Protein AF-A0A3P6RXJ7-F1 (afdb_monomer)

Foldseek 3Di:
DVVVVVVPDVPDDQPLQQKFKDFPNHTDQVLDDPLLSCVAGPDPPDPDTDIDIDRHHDDPPRDRADLVNSVVSLLVLLVVLLCQFAPLPPFPPDPPDGPNPSVVLCVLCVPQVSCLVRVDDPPDPPVSVVSLCVNCVVSLDADPVRHGQFQAEWEDEPPDHTFTDGHGQADPVRHGDWQLVVCCVRPVPLNVVVQWFKDASRDGDDRRHTSSCCQRPRQDSSSYRYIYTDGDPPPPD

Nearest PDB structures (foldseek):
  5npv-assembly1_A  TM=8.401E-01  e=1.234E-17  Homo sapiens
  5npw-assembly4_G  TM=8.123E-01  e=1.481E-17  Homo sapiens
  4naw-assembly2_F  TM=8.100E-01  e=1.394E-17  Homo sapiens
  3vqi-assembly2_B  TM=7.805E-01  e=1.013E-09  Kluyveromyces marxianus
  5yec-assembly1_B  TM=6.265E-01  e=4.783E-03  Saccharomyces cerevisiae S288C

Sequence (237 aa):
ILEQVKARDESLKLDADKVWLECNGTPLKIYYPIGVLFDLYKPIDSPTMTIVIKTGPRPDGVLSVSKDAMESMFMQSLKEANYLKRRRDEAINIGPMNINNCGQVLFMVSTSLFPFLFHPSPTDIEDRFDDFWSVNRRLMETSEERPFCDIPIRLYITEQPFRQILQPPFDSNGEPRTLSQALDSLSHDLVENAKYRFISHGITVPLETPLTYLGKNFAYPDNFVHICAVRSNSFST

Mean predicted aligned error: 9.7 Å

InterPro domains:
  IPR007239 Autophagy-related protein 5 [PTHR13040] (16-230)
  IPR042526 Autophagy protein Atg5, helix rich domain [G3DSA:1.10.246.190] (66-141)
  IPR042527 Autophagy protein Atg5, UblA domain superfamily [G3DSA:3.10.20.620] (16-65)
  IPR048318 Autophagy protein ATG5, UblB domain [PF04106] (151-228)
  IPR048939 Autophagy protein ATG5, UblA domain [PF20638] (10-54)
  IPR048940 Autophagy protein ATG5, alpha-helical bundle region [PF20637] (67-92)

pLDDT: mean 79.53, std 18.57, range [31.19, 98.56]

Solvent-accessible surface area (backbone atoms only — not comparable to full-atom values): 14250 Å² total; per-residue (Å²): 112,77,75,65,57,68,77,77,48,98,81,70,83,76,60,70,88,39,46,49,48,29,41,96,92,40,77,54,68,80,87,52,57,69,57,57,52,43,59,64,64,43,48,90,93,41,100,61,72,72,76,45,83,41,73,55,89,77,60,89,92,64,78,82,72,52,70,71,52,49,52,51,52,44,52,50,41,36,52,48,24,46,42,41,26,49,52,94,80,64,71,48,83,54,77,102,51,62,62,75,35,66,64,54,56,47,44,49,38,61,70,59,42,41,52,59,76,76,52,72,67,94,84,61,71,66,72,49,51,55,56,43,45,72,56,49,45,74,76,63,61,66,45,94,94,46,57,61,58,22,38,39,45,38,42,37,40,82,101,51,77,64,44,71,67,93,34,53,34,43,49,97,86,68,48,77,29,25,40,47,61,51,43,39,75,74,40,45,72,55,59,75,62,72,42,46,43,44,30,42,89,80,37,78,58,62,48,77,42,41,35,61,56,40,55,70,72,52,37,46,100,40,50,33,26,56,35,28,54,38,77,52,76,89,78,84,124

Radius of gyration: 19.89 Å; Cα contacts (8 Å, |Δi|>4): 306; chains: 1; bounding box: 52×46×50 Å

Organism: Cylicostephanus goldi (NCBI:txid71465)

Structure (mmCIF, N/CA/C/O backbone):
data_AF-A0A3P6RXJ7-F1
#
_entry.id   AF-A0A3P6RXJ7-F1
#
loop_
_atom_site.group_PDB
_atom_site.id
_atom_site.type_symbol
_atom_site.label_atom_id
_atom_site.label_alt_id
_atom_site.label_comp_id
_atom_site.label_asym_id
_atom_site.label_entity_id
_atom_site.label_seq_id
_atom_site.pdbx_PDB_ins_code
_atom_site.Cartn_x
_atom_site.Cartn_y
_atom_site.Cartn_z
_atom_site.occupancy
_atom_site.B_iso_or_equiv
_atom_site.auth_seq_id
_atom_site.auth_comp_id
_atom_site.auth_asym_id
_atom_site.auth_atom_id
_atom_site.pdbx_PDB_model_num
ATOM 1 N N . ILE A 1 1 ? -9.547 14.831 15.243 1.00 43.50 1 ILE A N 1
ATOM 2 C CA . ILE A 1 1 ? -10.693 14.063 15.806 1.00 43.50 1 ILE A CA 1
ATOM 3 C C . ILE A 1 1 ? -10.841 14.316 17.309 1.00 43.50 1 ILE A C 1
ATOM 5 O O . ILE A 1 1 ? -11.853 14.876 17.701 1.00 43.50 1 ILE A O 1
ATOM 9 N N . LEU A 1 2 ? -9.836 14.011 18.142 1.00 41.03 2 LEU A N 1
ATOM 10 C CA . LEU A 1 2 ? -9.911 14.220 19.602 1.00 41.03 2 LEU A CA 1
ATOM 11 C C . LEU A 1 2 ? -10.104 15.691 20.030 1.00 41.03 2 LEU A C 1
ATOM 13 O O . LEU A 1 2 ? -10.770 15.950 21.026 1.00 41.03 2 LEU A O 1
ATOM 17 N N . GLU A 1 3 ? -9.593 16.658 19.262 1.00 43.44 3 GLU A N 1
ATOM 18 C CA . GLU A 1 3 ? -9.811 18.088 19.547 1.00 43.44 3 GLU A CA 1
ATOM 19 C C . GLU A 1 3 ? -11.240 18.568 19.260 1.00 43.44 3 GLU A C 1
ATOM 21 O O . GLU A 1 3 ? -11.741 19.430 19.971 1.00 43.44 3 GLU A O 1
ATOM 26 N N . GLN A 1 4 ? -11.933 17.984 18.277 1.00 42.56 4 GLN A N 1
ATOM 27 C CA . GLN A 1 4 ? -13.311 18.371 17.943 1.00 42.56 4 GLN A CA 1
ATOM 28 C C . GLN A 1 4 ? -14.342 17.760 18.904 1.00 42.56 4 GLN A C 1
ATOM 30 O O . GLN A 1 4 ? -15.397 18.348 19.126 1.00 42.56 4 GLN A O 1
ATOM 35 N N . VAL A 1 5 ? -14.031 16.616 19.526 1.00 43.94 5 VAL A N 1
ATOM 36 C CA . VAL A 1 5 ? -14.891 15.992 20.551 1.00 43.94 5 VAL A CA 1
ATOM 37 C C . VAL A 1 5 ? -14.933 16.829 21.836 1.00 43.94 5 VAL A C 1
ATOM 39 O O . VAL A 1 5 ? -15.971 16.881 22.491 1.00 43.94 5 VAL A O 1
ATOM 42 N N . LYS A 1 6 ? -13.863 17.575 22.153 1.00 45.28 6 LYS A N 1
ATOM 43 C CA . LYS A 1 6 ? -13.828 18.495 23.306 1.00 45.28 6 LYS A CA 1
ATOM 44 C C . LYS A 1 6 ? -14.858 19.629 23.229 1.00 45.28 6 LYS A C 1
ATOM 46 O O . LYS A 1 6 ? -15.143 20.238 24.250 1.00 45.28 6 LYS A O 1
ATOM 51 N N . ALA A 1 7 ? -15.412 19.918 22.050 1.00 47.78 7 ALA A N 1
ATOM 52 C CA . ALA A 1 7 ? -16.303 21.057 21.847 1.00 47.78 7 ALA A CA 1
ATOM 53 C C . ALA A 1 7 ? -17.795 20.758 22.090 1.00 47.78 7 ALA A C 1
ATOM 55 O O . ALA A 1 7 ? -18.604 21.674 21.947 1.00 47.78 7 ALA A O 1
ATOM 56 N N . ARG A 1 8 ? -18.197 19.510 22.399 1.00 51.84 8 ARG A N 1
ATOM 57 C CA . ARG A 1 8 ? -19.628 19.138 22.398 1.00 51.84 8 ARG A CA 1
ATOM 58 C C . ARG A 1 8 ? -20.225 18.491 23.647 1.00 51.84 8 ARG A C 1
ATOM 60 O O . ARG A 1 8 ? -21.437 18.323 23.653 1.00 51.84 8 ARG A O 1
ATOM 67 N N . ASP A 1 9 ? -19.463 18.212 24.699 1.00 48.50 9 ASP A N 1
ATOM 68 C CA . ASP A 1 9 ? -20.033 17.834 26.002 1.00 48.50 9 ASP A CA 1
ATOM 69 C C . ASP A 1 9 ? -18.947 17.943 27.087 1.00 48.50 9 ASP A C 1
ATOM 71 O O . ASP A 1 9 ? -17.934 17.244 27.019 1.00 48.50 9 ASP A O 1
ATOM 75 N N . GLU A 1 10 ? -19.113 18.819 28.082 1.00 54.44 10 GLU A N 1
ATOM 76 C CA . GLU A 1 10 ? -18.132 19.018 29.169 1.00 54.44 10 GLU A CA 1
ATOM 77 C C . GLU A 1 10 ? -17.983 17.787 30.093 1.00 54.44 10 GLU A C 1
ATOM 79 O O . GLU A 1 10 ? -17.135 17.771 30.988 1.00 54.44 10 GLU A O 1
ATOM 84 N N . SER A 1 11 ? -18.765 16.726 29.875 1.00 55.06 11 SER A N 1
ATOM 85 C CA . SER A 1 11 ? -18.808 15.539 30.735 1.00 55.06 11 SER A CA 1
ATOM 86 C C . SER A 1 11 ? -17.944 14.352 30.270 1.00 55.06 11 SER A C 1
ATOM 88 O O . SER A 1 11 ? -17.617 13.481 31.079 1.00 55.06 11 SER A O 1
ATOM 90 N N . LEU A 1 12 ? -17.497 14.310 29.008 1.00 60.03 12 LEU A N 1
ATOM 91 C CA . LEU A 1 12 ? -16.745 13.176 28.449 1.00 60.03 12 LEU A CA 1
ATOM 92 C C . LEU A 1 12 ? -15.240 13.469 28.367 1.00 60.03 12 LEU A C 1
ATOM 94 O O . LEU A 1 12 ? -14.686 13.805 27.320 1.00 60.03 12 LEU A O 1
ATOM 98 N N . LYS A 1 13 ? -14.535 13.282 29.489 1.00 65.38 13 LYS A N 1
ATOM 99 C CA . LYS A 1 13 ? -13.067 13.187 29.479 1.00 65.38 13 LYS A CA 1
ATOM 100 C C . LYS A 1 13 ? -12.654 11.860 28.835 1.00 65.38 13 LYS A C 1
ATOM 102 O O . LYS A 1 13 ? -12.611 10.834 29.509 1.00 65.38 13 LYS A O 1
ATOM 107 N N . LEU A 1 14 ? -12.355 11.874 27.533 1.00 69.31 14 LEU A N 1
ATOM 108 C CA . LEU A 1 14 ? -11.704 10.733 26.888 1.00 69.31 14 LEU A CA 1
ATOM 109 C C . LEU A 1 14 ? -10.271 10.603 27.402 1.00 69.31 14 LEU A C 1
ATOM 111 O O . LEU A 1 14 ? -9.450 11.505 27.242 1.00 69.31 14 LEU A O 1
ATOM 115 N N . ASP A 1 15 ? -9.979 9.441 27.969 1.00 76.38 15 ASP A N 1
ATOM 116 C CA . ASP A 1 15 ? -8.620 8.994 28.226 1.00 76.38 15 ASP A CA 1
ATOM 117 C C . ASP A 1 15 ? -8.011 8.521 26.900 1.00 76.38 15 ASP A C 1
ATOM 119 O O . ASP A 1 15 ? -8.324 7.427 26.426 1.00 76.38 15 ASP A O 1
ATOM 123 N N . ALA A 1 16 ? -7.197 9.375 26.273 1.00 70.44 16 ALA A N 1
ATOM 124 C CA . ALA A 1 16 ? -6.605 9.123 24.959 1.00 70.44 16 ALA A CA 1
ATOM 125 C C . ALA A 1 16 ? -5.827 7.796 24.904 1.00 70.44 16 ALA A C 1
ATOM 127 O O . ALA A 1 16 ? -5.845 7.127 23.870 1.00 70.44 16 ALA A O 1
ATOM 128 N N . ASP A 1 17 ? -5.240 7.363 26.023 1.00 76.06 17 ASP A N 1
ATOM 129 C CA . ASP A 1 17 ? -4.460 6.126 26.104 1.00 76.06 17 ASP A CA 1
ATOM 130 C C . ASP A 1 17 ? -5.329 4.865 26.044 1.00 76.06 17 ASP A C 1
ATOM 132 O O . ASP A 1 17 ? -4.836 3.786 25.698 1.00 76.06 17 ASP A O 1
ATOM 136 N N . LYS A 1 18 ? -6.632 4.998 26.319 1.00 80.38 18 LYS A N 1
ATOM 137 C CA . LYS A 1 18 ? -7.633 3.924 26.221 1.00 80.38 18 LYS A CA 1
ATOM 138 C C . LYS A 1 18 ? -8.416 3.949 24.913 1.00 80.38 18 LYS A C 1
ATOM 140 O O . LYS A 1 18 ? -9.185 3.028 24.648 1.00 80.38 18 LYS A O 1
ATOM 145 N N . VAL A 1 19 ? -8.223 4.970 24.078 1.00 86.69 19 VAL A N 1
ATOM 146 C CA . VAL A 1 19 ? -8.933 5.069 22.803 1.00 86.69 19 VAL A CA 1
ATOM 147 C C . VAL A 1 19 ? -8.368 4.075 21.792 1.00 86.69 19 VAL A C 1
ATOM 149 O O . VAL A 1 19 ? -7.152 3.909 21.649 1.00 86.69 19 VAL A O 1
ATOM 152 N N . TRP A 1 20 ? -9.267 3.414 21.068 1.00 91.19 20 TRP A N 1
ATOM 153 C CA . TRP A 1 20 ? -8.956 2.654 19.862 1.00 91.19 20 TRP A CA 1
ATOM 154 C C . TRP A 1 20 ? -10.127 2.713 18.873 1.00 91.19 20 TRP A C 1
ATOM 156 O O . TRP A 1 20 ? -11.239 3.107 19.230 1.00 91.19 20 TRP A O 1
ATOM 166 N N . LEU A 1 21 ? -9.858 2.393 17.606 1.00 92.12 21 LEU A N 1
ATOM 167 C CA . LEU A 1 21 ? -10.833 2.505 16.519 1.00 92.12 21 LEU A CA 1
ATOM 168 C C . LEU A 1 21 ? -11.249 1.119 16.028 1.00 92.12 21 LEU A C 1
ATOM 170 O O . LEU A 1 21 ? -10.408 0.238 15.872 1.00 92.12 21 LEU A O 1
ATOM 174 N N . GLU A 1 22 ? -12.535 0.950 15.749 1.00 92.12 22 GLU A N 1
ATOM 175 C CA . GLU A 1 22 ? -13.127 -0.280 15.222 1.00 92.12 22 GLU A CA 1
ATOM 176 C C . GLU A 1 22 ? -13.906 0.023 13.938 1.00 92.12 22 GLU A C 1
ATOM 178 O O . GLU A 1 22 ? -14.546 1.071 13.825 1.00 92.12 22 GLU A O 1
ATOM 183 N N . CYS A 1 23 ? -13.901 -0.907 12.987 1.00 91.31 23 CYS A N 1
ATOM 184 C CA . CYS A 1 23 ? -14.834 -0.917 11.866 1.00 91.31 23 CYS A CA 1
ATOM 185 C C . CYS A 1 23 ? -15.397 -2.325 11.688 1.00 91.31 23 CYS A C 1
ATOM 187 O O . CYS A 1 23 ? -14.637 -3.287 11.659 1.00 91.31 23 CYS A O 1
ATOM 189 N N . ASN A 1 24 ? -16.722 -2.450 11.570 1.00 86.75 24 ASN A N 1
ATOM 190 C CA . ASN A 1 24 ? -17.412 -3.729 11.352 1.00 86.75 24 ASN A CA 1
ATOM 191 C C . ASN A 1 24 ? -17.025 -4.834 12.361 1.00 86.75 24 ASN A C 1
ATOM 193 O O . ASN A 1 24 ? -16.932 -6.002 11.999 1.00 86.75 24 ASN A O 1
ATOM 197 N N . GLY A 1 25 ? -16.782 -4.465 13.626 1.00 87.38 25 GLY A N 1
ATOM 198 C CA . GLY A 1 25 ? -16.349 -5.396 14.676 1.00 87.38 25 GLY A CA 1
ATOM 199 C C . GLY A 1 25 ? -14.851 -5.725 14.673 1.00 87.38 25 GLY A C 1
ATOM 200 O O . GLY A 1 25 ? -14.390 -6.433 15.564 1.00 87.38 25 GLY A O 1
ATOM 201 N N . THR A 1 26 ? -14.082 -5.191 13.722 1.00 89.75 26 THR A N 1
ATOM 202 C CA . THR A 1 26 ? -12.637 -5.399 13.609 1.00 89.75 26 THR A CA 1
ATOM 203 C C . THR A 1 26 ? -11.854 -4.186 14.124 1.00 89.75 26 THR A C 1
ATOM 205 O O . THR A 1 26 ? -12.084 -3.061 13.660 1.00 89.75 26 THR A O 1
ATOM 208 N N . PRO A 1 27 ? -10.898 -4.371 15.052 1.00 92.38 27 PRO A N 1
ATOM 209 C CA . PRO A 1 27 ? -10.000 -3.304 15.475 1.00 92.38 27 PRO A CA 1
ATOM 210 C C . PRO A 1 27 ? -9.079 -2.828 14.346 1.00 92.38 27 PRO A C 1
ATOM 212 O O . PRO A 1 27 ? -8.442 -3.618 13.652 1.00 92.38 27 PRO A O 1
ATOM 215 N N . LEU A 1 28 ? -8.962 -1.513 14.178 1.00 90.75 28 LEU A N 1
ATOM 216 C CA . LEU A 1 28 ? -8.190 -0.926 13.089 1.00 90.75 28 LE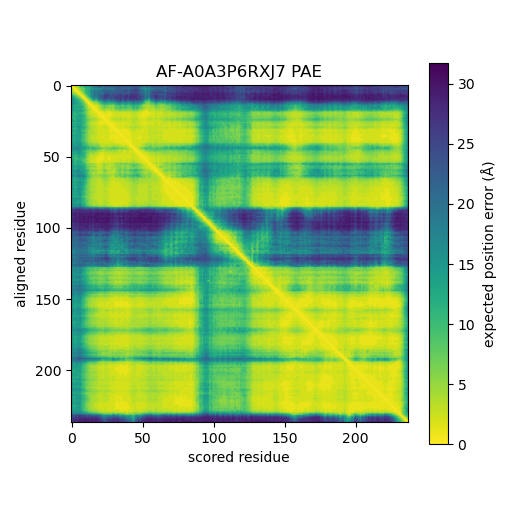U A CA 1
ATOM 217 C C . LEU A 1 28 ? -6.722 -0.721 13.462 1.00 90.75 28 LEU A C 1
ATOM 219 O O . LEU A 1 28 ? -6.381 -0.145 14.497 1.00 90.75 28 LEU A O 1
ATOM 223 N N . LYS A 1 29 ? -5.840 -1.104 12.537 1.00 91.38 29 LYS A N 1
ATOM 224 C CA . LYS A 1 29 ? -4.405 -0.804 12.579 1.00 91.38 29 LYS A CA 1
ATOM 225 C C . LYS A 1 29 ? -4.175 0.641 12.134 1.00 91.38 29 LYS A C 1
ATOM 227 O O . LYS A 1 29 ? -3.833 0.894 10.986 1.00 91.38 29 LYS A O 1
ATOM 232 N N . ILE A 1 30 ? -4.375 1.594 13.046 1.00 88.06 30 ILE A N 1
ATOM 233 C CA . ILE A 1 30 ? -4.360 3.046 12.761 1.00 88.06 30 ILE A CA 1
ATOM 234 C C . ILE A 1 30 ? -3.034 3.596 12.206 1.00 88.06 30 ILE A C 1
ATOM 236 O O . ILE A 1 30 ? -2.978 4.741 11.777 1.00 88.06 30 ILE A O 1
ATOM 240 N N . TYR A 1 31 ? -1.971 2.793 12.223 1.00 87.75 31 TYR A N 1
ATOM 241 C CA . TYR A 1 31 ? -0.685 3.107 11.603 1.00 87.75 31 TYR A CA 1
ATOM 242 C C . TYR A 1 31 ? -0.620 2.761 10.104 1.00 87.75 31 TYR A C 1
ATOM 244 O O . TYR A 1 31 ? 0.397 3.022 9.467 1.00 87.75 31 TYR A O 1
ATOM 252 N N . TYR A 1 32 ? -1.665 2.162 9.524 1.00 93.00 32 TYR A N 1
ATOM 253 C CA . TYR A 1 32 ? -1.809 2.055 8.071 1.00 93.00 32 TYR A CA 1
ATOM 254 C C . TYR A 1 32 ? -2.396 3.345 7.488 1.00 93.00 32 TYR A C 1
ATOM 256 O O . TYR A 1 32 ? -3.195 4.006 8.158 1.00 93.00 32 TYR A O 1
ATOM 264 N N . PRO A 1 33 ? -2.052 3.703 6.235 1.00 93.94 33 PRO A N 1
ATOM 265 C CA . PRO A 1 33 ? -2.661 4.849 5.573 1.00 93.94 33 PRO A CA 1
ATOM 266 C C . PRO A 1 33 ? -4.187 4.738 5.545 1.00 93.94 33 PRO A C 1
ATOM 268 O O . PRO A 1 33 ? -4.740 3.653 5.362 1.00 93.94 33 PRO A O 1
ATOM 271 N N . ILE A 1 34 ? -4.880 5.871 5.665 1.00 92.69 34 ILE A N 1
ATOM 272 C CA . ILE A 1 34 ? -6.351 5.901 5.719 1.00 92.69 34 ILE A CA 1
ATOM 273 C C . ILE A 1 34 ? -6.969 5.252 4.473 1.00 92.69 34 ILE A C 1
ATOM 275 O O . ILE A 1 34 ? -7.910 4.476 4.602 1.00 92.69 34 ILE A O 1
ATOM 279 N N . GLY A 1 35 ? -6.408 5.506 3.285 1.00 94.94 35 GLY A N 1
ATOM 280 C CA . GLY A 1 35 ? -6.857 4.869 2.043 1.00 94.94 35 GLY A CA 1
ATOM 281 C C . GLY A 1 35 ? -6.712 3.343 2.060 1.00 94.94 35 GLY A C 1
ATOM 282 O O . GLY A 1 35 ? -7.591 2.651 1.575 1.00 94.94 35 GLY A O 1
ATOM 283 N N . VAL A 1 36 ? -5.670 2.810 2.705 1.00 96.75 36 VAL A N 1
ATOM 284 C CA . VAL A 1 36 ? -5.476 1.358 2.871 1.00 96.75 36 VAL A CA 1
ATOM 285 C C . VAL A 1 36 ? -6.523 0.777 3.820 1.00 96.75 36 VAL A C 1
ATOM 287 O O . VAL A 1 36 ? -7.108 -0.264 3.538 1.00 96.75 36 VAL A O 1
ATOM 290 N N . LEU A 1 37 ? -6.805 1.457 4.937 1.00 95.06 37 LEU A N 1
ATOM 291 C CA . LEU A 1 37 ? -7.885 1.050 5.842 1.00 95.06 37 LEU A CA 1
ATOM 292 C C . LEU A 1 37 ? -9.244 1.079 5.131 1.00 95.06 37 LEU A C 1
ATOM 294 O O . LEU A 1 37 ? -10.044 0.163 5.293 1.00 95.06 37 LEU A O 1
ATOM 298 N N . PHE A 1 38 ? -9.492 2.099 4.315 1.00 95.06 38 PHE A N 1
AT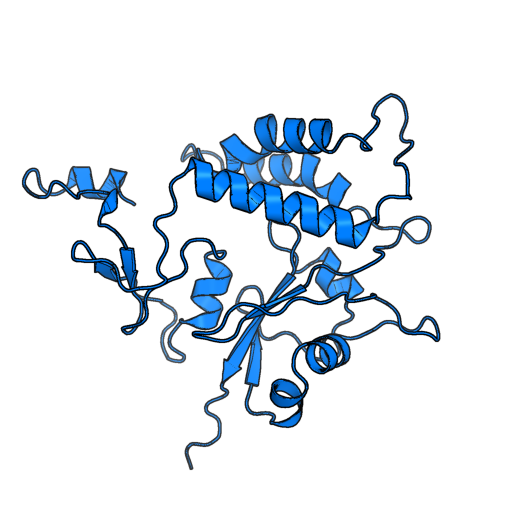OM 299 C CA . PHE A 1 38 ? -10.709 2.189 3.523 1.00 95.06 38 PHE A CA 1
ATOM 300 C C . PHE A 1 38 ? -10.805 1.040 2.512 1.00 95.06 38 PHE A C 1
ATOM 302 O O . PHE A 1 38 ? -11.790 0.309 2.525 1.00 95.06 38 PHE A O 1
ATOM 309 N N . ASP A 1 39 ? -9.762 0.804 1.718 1.00 95.19 39 ASP A N 1
ATOM 310 C CA . ASP A 1 39 ? -9.736 -0.259 0.708 1.00 95.19 39 ASP A CA 1
ATOM 311 C C . ASP A 1 39 ? -9.910 -1.661 1.321 1.00 95.19 39 ASP A C 1
ATOM 313 O O . ASP A 1 39 ? -10.536 -2.522 0.705 1.00 95.19 39 ASP A O 1
ATOM 317 N N . LEU A 1 40 ? -9.418 -1.892 2.546 1.00 93.69 40 LEU A N 1
ATOM 318 C CA . LEU A 1 40 ? -9.551 -3.173 3.255 1.00 93.69 40 LEU A CA 1
ATOM 319 C C . LEU A 1 40 ? -10.928 -3.411 3.887 1.00 93.69 40 LEU A C 1
ATOM 321 O O . LEU A 1 40 ? -11.376 -4.557 3.937 1.00 93.69 40 LEU A O 1
ATOM 325 N N . TYR A 1 41 ? -11.562 -2.371 4.435 1.00 91.88 41 TYR A N 1
ATOM 326 C CA . TYR A 1 41 ? -12.700 -2.524 5.354 1.00 91.88 41 TYR A CA 1
ATOM 327 C C . TYR A 1 41 ? -13.997 -1.862 4.878 1.00 91.88 41 TYR A C 1
ATOM 329 O O . TYR A 1 41 ? -15.050 -2.087 5.483 1.00 91.88 41 TYR A O 1
ATOM 337 N N . LYS A 1 42 ? -13.959 -1.048 3.817 1.00 89.81 42 LYS A N 1
ATOM 338 C CA . LYS A 1 42 ? -15.152 -0.410 3.251 1.00 89.81 42 LYS A CA 1
ATOM 339 C C . LYS A 1 42 ? -16.175 -1.483 2.845 1.00 89.81 42 LYS A C 1
ATOM 341 O O . LYS A 1 42 ? -15.852 -2.367 2.047 1.00 89.81 42 LYS A O 1
ATOM 346 N N . PRO A 1 43 ? -17.431 -1.386 3.317 1.00 85.56 43 PRO A N 1
ATOM 347 C CA . PRO A 1 43 ? -18.499 -2.247 2.830 1.00 85.56 43 PRO A CA 1
ATOM 348 C C . PRO A 1 43 ? -18.688 -2.096 1.314 1.00 85.56 43 PRO A C 1
ATOM 350 O O . PRO A 1 43 ? -18.633 -0.989 0.766 1.00 85.56 43 PRO A O 1
ATOM 353 N N . ILE A 1 44 ? -18.938 -3.210 0.626 1.00 80.75 44 ILE A N 1
ATOM 354 C CA . ILE A 1 44 ? -19.116 -3.225 -0.836 1.00 80.75 44 ILE A CA 1
ATOM 355 C C . ILE A 1 44 ? -20.265 -2.291 -1.239 1.00 80.75 44 ILE A C 1
ATOM 357 O O . ILE A 1 44 ? -20.087 -1.449 -2.118 1.00 80.75 44 ILE A O 1
ATOM 361 N N . ASP A 1 45 ? -21.374 -2.357 -0.503 1.00 84.19 45 ASP A N 1
ATOM 362 C CA . ASP A 1 45 ? -22.626 -1.664 -0.823 1.00 84.19 45 ASP A CA 1
ATOM 363 C C . ASP A 1 45 ? -22.727 -0.246 -0.235 1.00 84.19 45 ASP A C 1
ATOM 365 O O . ASP A 1 45 ? -23.785 0.377 -0.287 1.00 84.19 45 ASP A O 1
ATOM 369 N N . SER A 1 46 ? -21.641 0.285 0.337 1.00 86.00 46 SER A N 1
ATOM 370 C CA . SER A 1 46 ? -21.627 1.624 0.934 1.00 86.00 46 SER A CA 1
ATOM 371 C C . SER A 1 46 ? -20.484 2.470 0.385 1.00 86.00 46 SER A C 1
ATOM 373 O O . SER A 1 46 ? -19.342 2.014 0.398 1.00 86.00 46 SER A O 1
ATOM 375 N N . PRO A 1 47 ? -20.721 3.723 -0.043 1.00 87.94 47 PRO A N 1
ATOM 376 C CA . PRO A 1 47 ? -19.641 4.650 -0.375 1.00 87.94 47 PRO A CA 1
ATOM 377 C C . PRO A 1 47 ? -18.892 5.147 0.872 1.00 87.94 47 PRO A C 1
ATOM 379 O O . PRO A 1 47 ? -17.853 5.787 0.743 1.00 87.94 47 PRO A O 1
ATOM 382 N N . THR A 1 48 ? -19.399 4.866 2.076 1.00 89.38 48 THR A N 1
ATOM 383 C CA . THR A 1 48 ? -18.829 5.320 3.346 1.00 89.38 48 THR A CA 1
ATOM 384 C C . THR A 1 48 ? -18.350 4.154 4.206 1.00 89.38 48 THR A C 1
ATOM 386 O O . THR A 1 48 ? -18.890 3.046 4.165 1.00 89.38 48 THR A O 1
ATOM 389 N N . MET A 1 49 ? -17.338 4.434 5.027 1.00 90.81 49 MET A N 1
ATOM 390 C CA . MET A 1 49 ? -16.838 3.549 6.076 1.00 90.81 49 MET A CA 1
ATOM 391 C C . MET A 1 49 ? -17.176 4.169 7.433 1.00 90.81 49 MET A C 1
ATOM 393 O O . MET A 1 49 ? -16.823 5.319 7.698 1.00 90.81 49 MET A O 1
ATOM 397 N N . THR A 1 50 ? -17.860 3.421 8.298 1.00 92.19 50 THR A N 1
ATOM 398 C CA . THR A 1 50 ? -18.190 3.876 9.654 1.00 92.19 50 THR A CA 1
ATOM 399 C C . THR A 1 50 ? -17.107 3.435 10.629 1.00 92.19 50 THR A C 1
ATOM 401 O O . THR A 1 50 ? -16.822 2.245 10.753 1.00 92.19 50 THR A O 1
ATOM 404 N N . ILE A 1 51 ? -16.523 4.402 11.338 1.00 92.62 51 ILE A N 1
ATOM 405 C CA . ILE A 1 51 ? -15.516 4.169 12.374 1.00 92.62 51 ILE A CA 1
ATOM 406 C C . ILE A 1 51 ? -16.167 4.345 13.741 1.00 92.62 51 ILE A C 1
ATOM 408 O O . ILE A 1 51 ? -16.735 5.398 14.032 1.00 92.62 51 ILE A O 1
ATOM 412 N N . VAL A 1 52 ? -16.058 3.330 14.592 1.00 92.12 52 VAL A N 1
ATOM 413 C CA . VAL A 1 52 ? -16.526 3.377 15.977 1.00 92.12 52 VAL A CA 1
ATOM 414 C C . VAL A 1 52 ? -15.341 3.682 16.886 1.00 92.12 52 VAL A C 1
ATOM 416 O O . VAL A 1 52 ? -14.340 2.966 16.882 1.00 92.12 52 VAL A O 1
ATOM 419 N N . ILE A 1 53 ? -15.456 4.748 17.677 1.00 91.38 53 ILE A N 1
ATOM 420 C CA . ILE A 1 53 ? -14.463 5.110 18.694 1.00 91.38 53 ILE A CA 1
ATOM 421 C C . ILE A 1 53 ? -14.773 4.316 19.962 1.00 91.38 53 ILE A C 1
ATOM 423 O O . ILE A 1 53 ? -15.864 4.427 20.522 1.00 91.38 53 ILE A O 1
ATOM 427 N N . LYS A 1 54 ? -13.812 3.522 20.425 1.00 90.69 54 LYS A N 1
ATOM 428 C CA . LYS A 1 54 ? -13.924 2.707 21.635 1.00 90.69 54 LYS A CA 1
ATOM 429 C C . LYS A 1 54 ? -13.080 3.324 22.742 1.00 90.69 54 LYS A C 1
ATOM 431 O O . LYS A 1 54 ? -11.962 3.761 22.495 1.00 90.69 54 LYS A O 1
ATOM 436 N N . THR A 1 55 ? -13.623 3.343 23.955 1.00 88.12 55 THR A N 1
ATOM 437 C CA . THR A 1 55 ? -12.983 3.889 25.169 1.00 88.12 55 THR A CA 1
ATOM 438 C C . THR A 1 55 ? -12.742 2.825 26.249 1.00 88.12 55 THR A C 1
ATOM 440 O O . THR A 1 55 ? -12.275 3.138 27.343 1.00 88.12 55 THR A O 1
ATOM 443 N N . GLY A 1 56 ? -13.096 1.569 25.956 1.00 84.12 56 GLY A N 1
ATOM 444 C CA . GLY A 1 56 ? -12.929 0.421 26.845 1.00 84.12 56 GLY A CA 1
ATOM 445 C C . GLY A 1 56 ? -11.539 -0.225 26.753 1.00 84.12 56 GLY A C 1
ATOM 446 O O . GLY A 1 56 ? -10.640 0.336 26.125 1.00 84.12 56 GLY A O 1
ATOM 447 N N . PRO A 1 57 ? -11.347 -1.416 27.353 1.00 85.44 57 PRO A N 1
ATOM 448 C CA . PRO A 1 57 ? -10.085 -2.141 27.247 1.00 85.44 57 PRO A CA 1
ATOM 449 C C . PRO A 1 57 ? -9.730 -2.391 25.777 1.00 85.44 57 PRO A C 1
ATOM 451 O O . PRO A 1 57 ? -10.599 -2.676 24.947 1.00 85.44 57 PRO A O 1
ATOM 454 N N . ARG A 1 58 ? -8.446 -2.237 25.457 1.00 87.19 58 ARG A N 1
ATOM 455 C CA . ARG A 1 58 ? -7.934 -2.432 24.104 1.00 87.19 58 ARG A CA 1
ATOM 456 C C . ARG A 1 58 ? -7.767 -3.936 23.825 1.00 87.19 58 ARG A C 1
ATOM 458 O O . ARG A 1 58 ? -7.210 -4.617 24.682 1.00 87.19 58 ARG A O 1
ATOM 465 N N . PRO A 1 59 ? -8.211 -4.446 22.662 1.00 87.44 59 PRO A N 1
ATOM 466 C CA . PRO A 1 59 ? -7.964 -5.828 22.262 1.00 87.44 59 PRO A CA 1
ATOM 467 C C . PRO A 1 59 ? -6.469 -6.129 22.115 1.00 87.44 59 PRO A C 1
ATOM 469 O O . PRO A 1 59 ? -5.681 -5.246 21.759 1.00 87.44 59 PRO A O 1
ATOM 472 N N . ASP A 1 60 ? -6.094 -7.388 22.330 1.00 81.94 60 ASP A N 1
ATOM 473 C CA . ASP A 1 60 ? -4.717 -7.845 22.152 1.00 81.94 60 ASP A CA 1
ATOM 474 C C . ASP A 1 60 ? -4.233 -7.607 20.711 1.00 81.94 60 ASP A C 1
ATOM 476 O O . ASP A 1 60 ? -4.959 -7.817 19.740 1.00 81.94 60 ASP A O 1
ATOM 480 N N . GLY A 1 61 ? -2.993 -7.135 20.564 1.00 77.19 61 GLY A N 1
ATOM 481 C CA . GLY A 1 61 ? -2.381 -6.850 19.260 1.00 77.19 61 GLY A CA 1
ATOM 482 C C . GLY A 1 61 ? -2.746 -5.495 18.637 1.00 77.19 61 GLY A C 1
ATOM 483 O O . GLY A 1 61 ? -2.128 -5.096 17.647 1.00 77.19 61 GLY A O 1
ATOM 484 N N . VAL A 1 62 ? -3.682 -4.740 19.219 1.00 82.38 62 VAL A N 1
ATOM 485 C CA . VAL A 1 62 ? -3.947 -3.353 18.812 1.00 82.38 62 VAL A CA 1
ATOM 486 C C . VAL A 1 62 ? -2.950 -2.445 19.527 1.00 82.38 62 VAL A C 1
ATOM 488 O O . VAL A 1 62 ? -2.873 -2.424 20.754 1.00 82.38 62 VAL A O 1
ATOM 491 N N . LEU A 1 63 ? -2.166 -1.682 18.768 1.00 80.56 63 LEU A N 1
ATOM 492 C CA . LEU A 1 63 ? -1.182 -0.759 19.332 1.00 80.56 63 LEU A CA 1
ATOM 493 C C . LEU A 1 63 ? -1.819 0.609 19.584 1.00 80.56 63 LEU A C 1
ATOM 495 O O . LEU A 1 63 ? -2.508 1.145 18.714 1.00 80.56 63 LEU A O 1
ATOM 499 N N . SER A 1 64 ? -1.547 1.197 20.754 1.00 79.69 64 SER A N 1
ATOM 500 C CA . SER A 1 64 ? -1.657 2.652 20.890 1.00 79.69 64 SER A CA 1
ATOM 501 C C . SER A 1 64 ? -0.535 3.271 20.078 1.00 79.69 64 SER A C 1
ATOM 503 O O . SER A 1 64 ? 0.620 2.870 20.229 1.00 79.69 64 SER A O 1
ATOM 505 N N . VAL A 1 65 ? -0.856 4.240 19.231 1.00 78.44 65 VAL A N 1
ATOM 506 C CA . VAL A 1 65 ? 0.150 4.949 18.446 1.00 78.44 65 VAL A CA 1
ATOM 507 C C . VAL A 1 65 ? 0.068 6.413 18.839 1.00 78.44 65 VAL A C 1
ATOM 509 O O . VAL A 1 65 ? -0.896 7.099 18.501 1.00 78.44 65 VAL A O 1
ATOM 512 N N . SER A 1 66 ? 1.061 6.876 19.600 1.00 82.88 66 SER A N 1
ATOM 513 C CA . SER A 1 66 ? 1.233 8.304 19.859 1.00 82.88 66 SER A CA 1
ATOM 514 C C . SER A 1 66 ? 1.587 9.028 18.561 1.00 82.88 66 SER A C 1
ATOM 516 O O . SER A 1 66 ? 1.998 8.406 17.577 1.00 82.88 66 SER A O 1
ATOM 518 N N . LYS A 1 67 ? 1.466 10.356 18.561 1.00 78.38 67 LYS A N 1
ATOM 519 C CA . LYS A 1 67 ? 1.902 11.171 17.427 1.00 78.38 67 LYS A CA 1
ATOM 520 C C . LYS A 1 67 ? 3.365 10.881 17.068 1.00 78.38 67 LYS A C 1
ATOM 522 O O . LYS A 1 67 ? 3.626 10.441 15.957 1.00 78.38 67 LYS A O 1
ATOM 527 N N . ASP A 1 68 ? 4.277 10.987 18.029 1.00 80.19 68 ASP A N 1
ATOM 528 C CA . ASP A 1 68 ? 5.715 10.754 17.823 1.00 80.19 68 ASP A CA 1
ATOM 529 C C . ASP A 1 68 ? 6.026 9.336 17.305 1.00 80.19 68 ASP A C 1
ATOM 531 O O . ASP A 1 68 ? 6.945 9.131 16.505 1.00 80.19 68 ASP A O 1
ATOM 535 N N . ALA A 1 69 ? 5.244 8.337 17.732 1.00 83.31 69 ALA A N 1
ATOM 536 C CA . ALA A 1 69 ? 5.365 6.976 17.222 1.00 83.31 69 ALA A CA 1
ATOM 537 C C . ALA A 1 69 ? 4.919 6.889 15.757 1.00 83.31 69 ALA A C 1
ATOM 539 O O . ALA A 1 69 ? 5.640 6.323 14.938 1.00 83.31 69 ALA A O 1
ATOM 540 N N . MET A 1 70 ? 3.775 7.484 15.405 1.00 82.25 70 MET A N 1
ATOM 541 C CA . MET A 1 70 ? 3.291 7.542 14.021 1.00 82.25 70 MET A CA 1
ATOM 542 C C . MET A 1 70 ? 4.299 8.249 13.112 1.00 82.25 70 MET A C 1
ATOM 544 O O . MET A 1 70 ? 4.582 7.782 12.009 1.00 82.25 70 MET A O 1
ATOM 548 N N . GLU A 1 71 ? 4.894 9.326 13.614 1.00 78.12 71 GLU A N 1
ATOM 549 C CA . GLU A 1 71 ? 5.943 10.066 12.932 1.00 78.12 71 GLU A CA 1
ATOM 550 C C . GLU A 1 71 ? 7.182 9.193 12.679 1.00 78.12 71 GLU A C 1
ATOM 552 O O . GLU A 1 71 ? 7.664 9.064 11.549 1.00 78.12 71 GLU A O 1
ATOM 557 N N . SER A 1 72 ? 7.657 8.502 13.712 1.00 82.62 72 SER A N 1
ATOM 558 C CA . SER A 1 72 ? 8.791 7.581 13.607 1.00 82.62 72 SER A CA 1
ATOM 559 C C . SER A 1 72 ? 8.527 6.445 12.611 1.00 82.62 72 SER A C 1
ATOM 561 O O . SER A 1 72 ? 9.398 6.119 11.800 1.00 82.62 72 SER A O 1
ATOM 563 N N . MET A 1 73 ? 7.316 5.878 12.617 1.00 86.44 73 MET A N 1
ATOM 564 C CA . MET A 1 73 ? 6.894 4.818 11.692 1.00 86.44 73 MET A CA 1
ATOM 565 C C . MET A 1 73 ? 6.832 5.303 10.239 1.00 86.44 73 MET A C 1
ATOM 567 O O . MET A 1 73 ? 7.248 4.581 9.325 1.00 86.44 73 MET A O 1
ATOM 571 N N . PHE A 1 74 ? 6.358 6.532 10.020 1.00 84.31 74 PHE A N 1
ATOM 572 C CA . PHE A 1 74 ? 6.365 7.162 8.704 1.00 84.31 74 PHE A CA 1
ATOM 573 C C . PHE A 1 74 ? 7.798 7.328 8.183 1.00 84.31 74 PHE A C 1
ATOM 575 O O . PHE A 1 74 ? 8.105 6.879 7.078 1.00 84.31 74 PHE A O 1
ATOM 582 N N . MET A 1 75 ? 8.716 7.867 8.998 1.00 80.75 75 MET A N 1
ATOM 583 C CA . MET A 1 75 ? 10.123 7.988 8.589 1.00 80.75 75 MET A CA 1
ATOM 584 C C . MET A 1 75 ? 10.795 6.663 8.332 1.00 80.75 75 MET A C 1
ATOM 586 O O . MET A 1 75 ? 11.633 6.568 7.436 1.00 80.75 75 MET A O 1
ATOM 590 N N . GLN A 1 76 ? 10.488 5.659 9.142 1.00 86.94 76 GLN A N 1
ATOM 591 C CA . GLN A 1 76 ? 11.022 4.329 8.935 1.00 86.94 76 GLN A CA 1
ATOM 592 C C . GLN A 1 76 ? 10.575 3.781 7.579 1.00 86.94 76 GLN A C 1
ATOM 594 O O . GLN A 1 76 ? 11.426 3.320 6.822 1.00 86.94 76 GLN A O 1
ATOM 599 N N . SER A 1 77 ? 9.289 3.924 7.237 1.00 91.19 77 SER A N 1
ATOM 600 C CA . SER A 1 77 ? 8.768 3.523 5.925 1.00 91.19 77 SER A CA 1
ATOM 601 C C . SER A 1 77 ? 9.442 4.305 4.793 1.00 91.19 77 SER A C 1
ATOM 603 O O . SER A 1 77 ? 9.916 3.708 3.834 1.00 91.19 77 SER A O 1
ATOM 605 N N . LEU A 1 78 ? 9.620 5.619 4.934 1.00 86.62 78 LEU A N 1
ATOM 606 C CA . LEU A 1 78 ? 10.278 6.423 3.903 1.00 86.62 78 LEU A CA 1
ATOM 607 C C . LEU A 1 78 ? 11.748 6.017 3.678 1.00 86.62 78 LEU A C 1
ATOM 609 O O . LEU A 1 78 ? 12.205 5.907 2.538 1.00 86.62 78 LEU A O 1
ATOM 613 N N . LYS A 1 79 ? 12.494 5.767 4.763 1.00 84.44 79 LYS A N 1
ATOM 614 C CA . LYS A 1 79 ? 13.890 5.297 4.709 1.00 84.44 79 LYS A CA 1
ATOM 615 C C . LYS A 1 79 ? 13.989 3.924 4.059 1.00 84.44 79 LYS A C 1
ATOM 617 O O . LYS A 1 79 ? 14.885 3.697 3.250 1.00 84.44 79 LYS A O 1
ATOM 622 N N . GLU A 1 80 ? 13.077 3.030 4.412 1.00 90.44 80 GLU A N 1
ATOM 623 C CA . GLU A 1 80 ? 12.989 1.688 3.850 1.00 90.44 80 GLU A CA 1
ATOM 624 C C . GLU A 1 80 ? 12.681 1.733 2.348 1.00 90.44 80 GLU A C 1
ATOM 626 O O . GLU A 1 80 ? 13.419 1.147 1.558 1.00 90.44 80 GLU A O 1
ATOM 631 N N . ALA A 1 81 ? 11.672 2.501 1.930 1.00 91.50 81 ALA A N 1
ATOM 632 C CA . ALA A 1 81 ? 11.323 2.680 0.523 1.00 91.50 81 ALA A CA 1
ATOM 633 C C . ALA A 1 81 ? 12.495 3.244 -0.294 1.00 91.50 81 ALA A C 1
ATOM 635 O O . ALA A 1 81 ? 12.773 2.769 -1.396 1.00 91.50 81 ALA A O 1
ATOM 636 N N . ASN A 1 82 ? 13.215 4.230 0.251 1.00 87.00 82 ASN A N 1
ATOM 637 C CA . ASN A 1 82 ? 14.400 4.785 -0.398 1.00 87.00 82 ASN A CA 1
ATOM 638 C C . ASN A 1 82 ? 15.537 3.756 -0.503 1.00 87.00 82 ASN A C 1
ATOM 640 O O . ASN A 1 82 ? 16.190 3.663 -1.541 1.00 87.00 82 ASN A O 1
ATOM 644 N N . TYR A 1 83 ? 15.755 2.961 0.548 1.00 87.31 83 TYR A N 1
ATOM 645 C CA . TYR A 1 83 ? 16.754 1.894 0.534 1.00 87.31 83 TYR A CA 1
ATOM 646 C C . TYR A 1 83 ? 16.450 0.842 -0.539 1.00 87.31 83 TYR A C 1
ATOM 648 O O . TYR A 1 83 ? 17.349 0.455 -1.280 1.00 87.31 83 TYR A O 1
ATOM 656 N N . LEU A 1 84 ? 15.187 0.432 -0.678 1.00 91.50 84 LEU A N 1
ATOM 657 C CA . LEU A 1 84 ? 14.751 -0.494 -1.727 1.00 91.50 84 LEU A CA 1
ATOM 658 C C . LEU A 1 84 ? 14.954 0.094 -3.133 1.00 91.50 84 LEU A C 1
ATOM 660 O O . LEU A 1 84 ? 15.437 -0.588 -4.031 1.00 91.50 84 LEU A O 1
ATOM 664 N N . LYS A 1 85 ? 14.659 1.384 -3.322 1.00 89.81 85 LYS A N 1
ATOM 665 C CA . LYS A 1 85 ? 14.778 2.048 -4.628 1.00 89.81 85 LYS A CA 1
ATOM 666 C C . LYS A 1 85 ? 16.218 2.241 -5.106 1.00 89.81 85 LYS A C 1
ATOM 668 O O . LYS A 1 85 ? 16.413 2.277 -6.316 1.00 89.81 85 LYS A O 1
ATOM 673 N N . ARG A 1 86 ? 17.191 2.404 -4.199 1.00 82.81 86 ARG A N 1
ATOM 674 C CA . ARG A 1 86 ? 18.568 2.839 -4.532 1.00 82.81 86 ARG A CA 1
ATOM 675 C C . ARG A 1 86 ? 19.690 1.903 -4.087 1.00 82.81 86 ARG A C 1
ATOM 677 O O . ARG A 1 86 ? 20.815 2.050 -4.550 1.00 82.81 86 ARG A O 1
ATOM 684 N N . ARG A 1 87 ? 19.412 0.968 -3.170 1.00 72.25 87 ARG A N 1
ATOM 685 C CA . ARG A 1 87 ? 20.423 0.164 -2.453 1.00 72.25 87 ARG A CA 1
ATOM 686 C C . ARG A 1 87 ? 21.486 1.059 -1.777 1.00 72.25 87 ARG A C 1
ATOM 688 O O . ARG A 1 87 ? 21.385 2.282 -1.770 1.00 72.25 87 ARG A O 1
ATOM 695 N N . ARG A 1 88 ? 22.460 0.470 -1.072 1.00 55.56 88 ARG A N 1
ATOM 696 C CA . ARG A 1 88 ? 23.445 1.236 -0.272 1.00 55.56 88 ARG A CA 1
ATOM 697 C C . ARG A 1 88 ? 24.552 1.890 -1.117 1.00 55.56 88 ARG A C 1
ATOM 699 O O . ARG A 1 88 ? 25.192 2.816 -0.629 1.00 55.56 88 ARG A O 1
ATOM 706 N N . ASP A 1 89 ? 24.762 1.406 -2.343 1.00 48.25 89 ASP A N 1
ATOM 707 C CA . ASP A 1 89 ? 26.019 1.593 -3.085 1.00 48.25 89 ASP A CA 1
ATOM 708 C C . ASP A 1 89 ? 25.935 2.623 -4.229 1.00 48.25 89 ASP A C 1
ATOM 710 O O . ASP A 1 89 ? 26.962 3.031 -4.771 1.00 48.25 89 ASP A O 1
ATOM 714 N N . GLU A 1 90 ? 24.743 3.126 -4.562 1.00 50.50 90 GLU A N 1
ATOM 715 C CA . GLU A 1 90 ? 24.578 4.228 -5.515 1.00 50.50 90 GLU A CA 1
ATOM 716 C C . GLU A 1 90 ? 24.672 5.574 -4.791 1.00 50.50 90 GLU A C 1
ATOM 718 O O . GLU A 1 90 ? 23.674 6.229 -4.481 1.00 50.50 90 GLU A O 1
ATOM 723 N N . ALA A 1 91 ? 25.906 5.993 -4.506 1.00 41.62 91 ALA A N 1
ATOM 724 C CA . ALA A 1 91 ? 26.189 7.310 -3.960 1.00 41.62 91 ALA A CA 1
ATOM 725 C C . ALA A 1 91 ? 25.537 8.404 -4.828 1.00 41.62 91 ALA A C 1
ATOM 727 O O . ALA A 1 91 ? 25.838 8.582 -6.014 1.00 41.62 91 ALA A O 1
ATOM 728 N N . ILE A 1 92 ? 24.651 9.190 -4.226 1.00 43.69 92 ILE A N 1
ATOM 729 C CA . ILE A 1 92 ? 24.081 10.374 -4.857 1.00 43.69 92 ILE A CA 1
ATOM 730 C C . ILE A 1 92 ? 25.142 11.476 -4.794 1.00 43.69 92 ILE A C 1
ATOM 732 O O . ILE A 1 92 ? 25.201 12.263 -3.853 1.00 43.69 92 ILE A O 1
ATOM 736 N N . ASN A 1 93 ? 26.027 11.502 -5.792 1.00 38.34 93 ASN A N 1
ATOM 737 C CA . ASN A 1 93 ? 26.940 12.616 -6.028 1.00 38.34 93 ASN A CA 1
ATOM 738 C C . ASN A 1 93 ? 26.209 13.662 -6.888 1.00 38.34 93 ASN A C 1
ATOM 740 O O . ASN A 1 93 ? 26.285 13.634 -8.114 1.00 38.34 93 ASN A O 1
ATOM 744 N N . ILE A 1 94 ? 25.432 14.536 -6.242 1.00 39.44 94 ILE A N 1
ATOM 745 C CA . ILE A 1 94 ? 24.754 15.674 -6.881 1.00 39.44 94 ILE A CA 1
ATOM 746 C C . ILE A 1 94 ? 25.272 16.957 -6.216 1.00 39.44 94 ILE A C 1
ATOM 748 O O . ILE A 1 94 ? 24.670 17.481 -5.282 1.00 39.44 94 ILE A O 1
ATOM 752 N N . GLY A 1 95 ? 26.421 17.464 -6.677 1.00 44.38 95 GLY A N 1
ATOM 753 C CA . GLY A 1 95 ? 26.960 18.761 -6.237 1.00 44.38 95 GLY A CA 1
ATOM 754 C C . GLY A 1 95 ? 27.100 18.902 -4.706 1.00 44.38 95 GLY A C 1
ATOM 755 O O . GLY A 1 95 ? 27.308 17.902 -4.022 1.00 44.38 95 GLY A O 1
ATOM 756 N N . PRO A 1 96 ? 26.997 20.114 -4.120 1.00 38.06 96 PRO A N 1
ATOM 757 C CA . PRO A 1 96 ? 27.245 20.333 -2.688 1.00 38.06 96 PRO A CA 1
ATOM 758 C C . PRO A 1 96 ? 26.218 19.662 -1.747 1.00 38.06 96 PRO A C 1
ATOM 760 O O . PRO A 1 96 ? 26.318 19.821 -0.532 1.00 38.06 96 PRO A O 1
ATOM 763 N N . MET A 1 97 ? 25.247 18.900 -2.268 1.00 41.31 97 MET A N 1
ATOM 764 C CA . MET A 1 97 ? 24.273 18.141 -1.483 1.00 41.31 97 MET A CA 1
ATOM 765 C C . MET A 1 97 ? 24.529 16.638 -1.586 1.00 41.31 97 MET A C 1
ATOM 767 O O . MET A 1 97 ? 24.145 15.954 -2.530 1.00 41.31 97 MET A O 1
ATOM 771 N N . ASN A 1 98 ? 25.151 16.111 -0.538 1.00 40.81 98 ASN A N 1
ATOM 772 C CA . ASN A 1 98 ? 25.392 14.690 -0.363 1.00 40.81 98 ASN A CA 1
ATOM 773 C C . ASN A 1 98 ? 24.142 14.023 0.256 1.00 40.81 98 ASN A C 1
ATOM 775 O O . ASN A 1 98 ? 23.989 13.987 1.480 1.00 40.81 98 ASN A O 1
ATOM 779 N N . ILE A 1 99 ? 23.231 13.508 -0.582 1.00 44.34 99 ILE A N 1
ATOM 780 C CA . ILE A 1 99 ? 22.015 12.779 -0.147 1.00 44.34 99 ILE A CA 1
ATOM 781 C C . ILE A 1 99 ? 22.367 11.428 0.522 1.00 44.34 99 ILE A C 1
ATOM 783 O O . ILE A 1 99 ? 21.514 10.796 1.142 1.00 44.34 99 ILE A O 1
ATOM 787 N N . ASN A 1 100 ? 23.648 11.028 0.537 1.00 42.53 100 ASN A N 1
ATOM 788 C CA . ASN A 1 100 ? 24.112 9.821 1.238 1.00 42.53 100 ASN A CA 1
ATOM 789 C C . ASN A 1 100 ? 23.928 9.888 2.760 1.00 42.53 100 ASN A C 1
ATOM 791 O O . ASN A 1 100 ? 24.011 8.868 3.442 1.00 42.53 100 ASN A O 1
ATOM 795 N N . ASN A 1 101 ? 23.620 11.062 3.311 1.00 43.19 101 ASN A N 1
ATOM 796 C CA . ASN A 1 101 ? 23.128 11.142 4.670 1.00 43.19 101 ASN A CA 1
ATOM 797 C C . ASN A 1 101 ? 21.608 10.993 4.657 1.00 43.19 101 ASN A C 1
ATOM 799 O O . ASN A 1 101 ? 20.876 11.952 4.418 1.00 43.19 101 ASN A O 1
ATOM 803 N N . CYS A 1 102 ? 21.138 9.813 5.071 1.00 47.25 102 CYS A N 1
ATOM 804 C CA . CYS A 1 102 ? 19.807 9.614 5.650 1.00 47.25 102 CYS A CA 1
ATOM 805 C C . CYS A 1 102 ? 19.419 10.789 6.572 1.00 47.25 102 CYS A C 1
ATOM 807 O O . CYS A 1 102 ? 18.260 11.170 6.598 1.00 47.25 102 CYS A O 1
ATOM 809 N N . GLY A 1 103 ? 20.394 11.433 7.231 1.00 45.69 103 GLY A N 1
ATOM 810 C CA . GLY A 1 103 ? 20.242 12.674 7.993 1.00 45.69 103 GLY A CA 1
ATOM 811 C C . GLY A 1 103 ? 19.761 13.915 7.223 1.00 45.69 103 GLY A C 1
ATOM 812 O O . GLY A 1 103 ? 19.002 14.669 7.806 1.00 45.69 103 GLY A O 1
ATOM 813 N N . GLN A 1 104 ? 20.121 14.147 5.953 1.00 48.84 104 GLN A N 1
ATOM 814 C CA . GLN A 1 104 ? 19.626 15.307 5.184 1.00 48.84 104 GLN A CA 1
ATOM 815 C C . GLN A 1 104 ? 18.233 15.069 4.594 1.00 48.84 104 GLN A C 1
ATOM 817 O O . GLN A 1 104 ? 17.404 15.970 4.632 1.00 48.84 104 GLN A O 1
ATOM 822 N N . VAL A 1 105 ? 17.936 13.849 4.130 1.00 50.59 105 VAL A N 1
ATOM 823 C CA . VAL A 1 105 ? 16.560 13.455 3.777 1.00 50.59 105 VAL A CA 1
ATOM 824 C C . VAL A 1 105 ? 15.679 13.495 5.023 1.00 50.59 105 VAL A C 1
ATOM 826 O O . VAL A 1 105 ? 14.618 14.096 4.996 1.00 50.59 105 VAL A O 1
ATOM 829 N N . LEU A 1 106 ? 16.144 12.944 6.147 1.00 51.16 106 LEU A N 1
ATOM 830 C CA . LEU A 1 106 ? 15.463 13.013 7.441 1.00 51.16 106 LEU A CA 1
ATOM 831 C C . LEU A 1 106 ? 15.321 14.454 7.930 1.00 51.16 106 LEU A C 1
ATOM 833 O O . LEU A 1 106 ? 14.276 14.769 8.472 1.00 51.16 106 LEU A O 1
ATOM 837 N N . PHE A 1 107 ? 16.305 15.329 7.711 1.00 53.12 107 PHE A N 1
ATOM 838 C CA . PHE A 1 107 ? 16.202 16.751 8.033 1.00 53.12 107 PHE A CA 1
ATOM 839 C C . PHE A 1 107 ? 15.151 17.430 7.159 1.00 53.12 107 PHE A C 1
ATOM 841 O O . PHE A 1 107 ? 14.280 18.096 7.692 1.00 53.12 107 PHE A O 1
ATOM 848 N N . MET A 1 108 ? 15.158 17.221 5.842 1.00 55.12 108 MET A N 1
ATOM 849 C CA . MET A 1 108 ? 14.187 17.835 4.928 1.00 55.12 108 MET A CA 1
ATOM 850 C C . MET A 1 108 ? 12.771 17.307 5.182 1.00 55.12 108 MET A C 1
ATOM 852 O O . MET A 1 108 ? 11.816 18.075 5.226 1.00 55.12 108 MET A O 1
ATOM 856 N N . VAL A 1 109 ? 12.633 16.009 5.457 1.00 55.47 109 VAL A N 1
ATOM 857 C CA . VAL A 1 109 ? 11.348 15.416 5.825 1.00 55.47 109 VAL A CA 1
ATOM 858 C C . VAL A 1 109 ? 10.913 15.959 7.189 1.00 55.47 109 VAL A C 1
ATOM 860 O O . VAL A 1 109 ? 9.812 16.483 7.296 1.00 55.47 109 VAL A O 1
ATOM 863 N N . SER A 1 110 ? 11.780 15.941 8.209 1.00 54.91 110 SER A N 1
ATOM 864 C CA . SER A 1 110 ? 11.511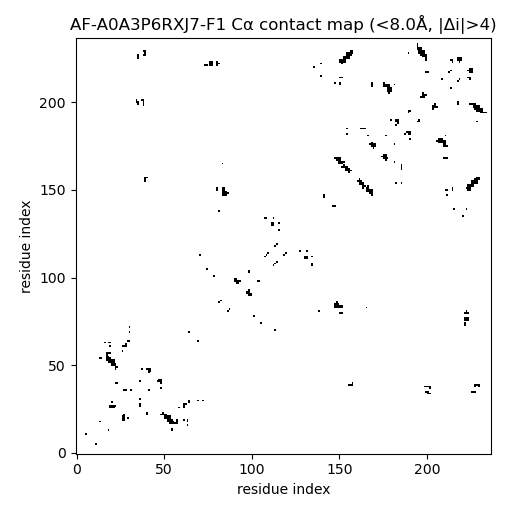 16.443 9.575 1.00 54.91 110 SER A CA 1
ATOM 865 C C . SER A 1 110 ? 11.222 17.937 9.652 1.00 54.91 110 SER A C 1
ATOM 867 O O . SER A 1 110 ? 10.453 18.342 10.517 1.00 54.91 110 SER A O 1
ATOM 869 N N . THR A 1 111 ? 11.807 18.751 8.776 1.00 55.00 111 THR A N 1
ATOM 870 C CA . THR A 1 111 ? 11.644 20.213 8.795 1.00 55.00 111 THR A CA 1
ATOM 871 C C . THR A 1 111 ? 10.575 20.715 7.832 1.00 55.00 111 THR A C 1
ATOM 873 O O . THR A 1 111 ? 9.956 21.729 8.129 1.00 55.00 111 THR A O 1
ATOM 876 N N . SER A 1 112 ? 10.340 20.028 6.707 1.00 56.56 112 SER A N 1
ATOM 877 C CA . SER A 1 112 ? 9.457 20.513 5.631 1.00 56.56 112 SER A CA 1
ATOM 878 C C . SER A 1 112 ? 8.224 19.628 5.406 1.00 56.56 112 SER A C 1
ATOM 880 O O . SER A 1 112 ? 7.128 20.143 5.229 1.00 56.56 112 SER A O 1
ATOM 882 N N . LEU A 1 113 ? 8.352 18.297 5.469 1.00 57.97 113 LEU A N 1
ATOM 883 C CA . LEU A 1 113 ? 7.233 17.368 5.217 1.00 57.97 113 LEU A CA 1
ATOM 884 C C . LEU A 1 113 ? 6.412 17.044 6.475 1.00 57.97 113 LEU A C 1
ATOM 886 O O . LEU A 1 113 ? 5.208 16.804 6.405 1.00 57.97 113 LEU A O 1
ATOM 890 N N . PHE A 1 114 ? 7.057 17.014 7.635 1.00 62.22 114 PHE A N 1
ATOM 891 C CA . PHE A 1 114 ? 6.454 16.591 8.895 1.00 62.22 114 PHE A CA 1
ATOM 892 C C . PHE A 1 114 ? 5.450 17.577 9.488 1.00 62.22 114 PHE A C 1
ATOM 894 O O . PHE A 1 114 ? 4.324 17.160 9.777 1.00 62.22 114 PHE A O 1
ATOM 901 N N . PRO A 1 115 ? 5.791 18.873 9.637 1.00 58.69 115 PRO A N 1
ATOM 902 C CA . PRO A 1 115 ? 4.809 19.875 10.040 1.00 58.69 115 PRO A CA 1
ATOM 903 C C . PRO A 1 115 ? 3.621 19.908 9.068 1.00 58.69 115 PRO A C 1
ATOM 905 O O . PRO A 1 115 ? 2.480 20.065 9.486 1.00 58.69 115 PRO A O 1
ATOM 908 N N . PHE A 1 116 ? 3.876 19.658 7.783 1.00 58.72 116 PHE A N 1
ATOM 909 C CA . PHE A 1 116 ? 2.869 19.605 6.731 1.00 58.72 116 PHE A CA 1
ATOM 910 C C . PHE A 1 116 ? 1.862 18.444 6.903 1.00 58.72 116 PHE A C 1
ATOM 912 O O . PHE A 1 116 ? 0.653 18.682 6.879 1.00 58.72 116 PHE A O 1
ATOM 919 N N . LEU A 1 117 ? 2.330 17.207 7.130 1.00 57.88 117 LEU A N 1
ATOM 920 C CA . LEU A 1 117 ? 1.453 16.032 7.284 1.00 57.88 117 LEU A CA 1
ATOM 921 C C . LEU A 1 117 ? 0.752 15.963 8.654 1.00 57.88 117 LEU A C 1
ATOM 923 O O . LEU A 1 117 ? -0.372 15.470 8.739 1.00 57.88 117 LEU A O 1
ATOM 927 N N . PHE A 1 118 ? 1.398 16.436 9.728 1.00 56.97 118 PHE A N 1
ATOM 928 C CA . PHE A 1 118 ? 0.958 16.192 11.113 1.00 56.97 118 PHE A CA 1
ATOM 929 C C . PHE A 1 118 ? 0.586 17.454 11.916 1.00 56.97 118 PHE A C 1
ATOM 931 O O . PHE A 1 118 ? 0.156 17.339 13.071 1.00 56.97 118 PHE A O 1
ATOM 938 N N . HIS A 1 119 ? 0.717 18.650 11.331 1.00 58.12 119 HIS A N 1
ATOM 939 C CA . HIS A 1 119 ? 0.206 19.923 11.860 1.00 58.12 119 HIS A CA 1
ATOM 940 C C . HIS A 1 119 ? -0.575 20.702 10.783 1.00 58.12 119 HIS A C 1
ATOM 942 O O . HIS A 1 119 ? -0.131 21.752 10.311 1.00 58.12 119 HIS A O 1
ATOM 948 N N . PRO A 1 120 ? -1.764 20.226 10.374 1.00 51.78 120 PRO A N 1
ATOM 949 C CA . PRO A 1 120 ? -2.530 20.907 9.345 1.00 51.78 120 PRO A CA 1
ATOM 950 C C . PRO A 1 120 ? -3.109 22.237 9.860 1.00 51.78 120 PRO A C 1
ATOM 952 O O . PRO A 1 120 ? -4.056 22.247 10.643 1.00 51.78 120 PRO A O 1
ATOM 955 N N . SER A 1 121 ? -2.596 23.374 9.373 1.00 49.81 121 SER A N 1
ATOM 956 C CA . SER A 1 121 ? -3.374 24.626 9.353 1.00 49.81 121 SER A CA 1
ATOM 957 C C . SER A 1 121 ? -4.574 24.467 8.394 1.00 49.81 121 SER A C 1
ATOM 959 O O . SER A 1 121 ? -4.381 23.916 7.308 1.00 49.81 121 SER A O 1
ATOM 961 N N . PRO A 1 122 ? -5.806 24.884 8.728 1.00 52.12 122 PRO A N 1
ATOM 962 C CA . PRO A 1 122 ? -6.991 24.613 7.903 1.00 52.12 122 PRO A CA 1
ATOM 963 C C . PRO A 1 122 ? -7.056 25.320 6.537 1.00 52.12 122 PRO A C 1
ATOM 965 O O . PRO A 1 122 ? -7.953 24.997 5.765 1.00 52.12 122 PRO A O 1
ATOM 968 N N . THR A 1 123 ? -6.180 26.282 6.236 1.00 51.09 123 THR A N 1
ATOM 969 C CA . THR A 1 123 ? -6.420 27.244 5.143 1.00 51.09 123 THR A CA 1
ATOM 970 C C . THR A 1 123 ? -5.823 26.889 3.784 1.00 51.09 123 THR A C 1
ATOM 972 O O . THR A 1 123 ? -6.432 27.253 2.789 1.00 51.09 123 THR A O 1
ATOM 975 N N . ASP A 1 124 ? -4.730 26.125 3.701 1.00 53.25 124 ASP A N 1
ATOM 976 C CA . ASP A 1 124 ? -3.985 26.015 2.434 1.00 53.25 124 ASP A CA 1
ATOM 977 C C . ASP A 1 124 ? -3.622 24.553 2.158 1.00 53.25 124 ASP A C 1
ATOM 979 O O . ASP A 1 124 ? -2.676 24.028 2.726 1.00 53.25 124 ASP A O 1
ATOM 983 N N . ILE A 1 125 ? -4.426 23.818 1.384 1.00 52.81 125 ILE A N 1
ATOM 984 C CA . ILE A 1 125 ? -4.138 22.412 1.013 1.00 52.81 125 ILE A CA 1
ATOM 985 C C . ILE A 1 125 ? -3.325 22.334 -0.294 1.00 52.81 125 ILE A C 1
ATOM 987 O O . ILE A 1 125 ? -2.526 21.412 -0.438 1.00 52.81 125 ILE A O 1
ATOM 991 N N . GLU A 1 126 ? -3.483 23.301 -1.205 1.00 53.72 126 GLU A N 1
ATOM 992 C CA . GLU A 1 126 ? -2.849 23.303 -2.536 1.00 53.72 126 GLU A CA 1
ATOM 993 C C . GLU A 1 126 ? -1.351 23.645 -2.495 1.00 53.72 126 GLU A C 1
ATOM 995 O O . GLU A 1 126 ? -0.554 22.804 -2.903 1.00 53.72 126 GLU A O 1
ATOM 1000 N N . ASP A 1 127 ? -0.944 24.769 -1.883 1.00 53.69 127 ASP A N 1
ATOM 1001 C CA . ASP A 1 127 ? 0.482 25.142 -1.661 1.00 53.69 127 ASP A CA 1
ATOM 1002 C C . ASP A 1 127 ? 1.296 24.013 -1.007 1.00 53.69 127 ASP A C 1
ATOM 1004 O O . ASP A 1 127 ? 2.486 23.784 -1.205 1.00 53.69 127 ASP A O 1
ATOM 1008 N N . ARG A 1 128 ? 0.555 23.240 -0.241 1.00 63.47 128 ARG A N 1
ATOM 1009 C CA . ARG A 1 128 ? 0.956 22.222 0.695 1.00 63.47 128 ARG A CA 1
ATOM 1010 C C . ARG A 1 128 ? 1.298 20.905 -0.047 1.00 63.47 128 ARG A C 1
ATOM 1012 O O . ARG A 1 128 ? 2.234 20.195 0.323 1.00 63.47 128 ARG A O 1
ATOM 1019 N N . PHE A 1 129 ? 0.622 20.612 -1.162 1.00 69.81 129 PHE A N 1
ATOM 1020 C CA . PHE A 1 129 ? 0.978 19.508 -2.066 1.00 69.81 129 PHE 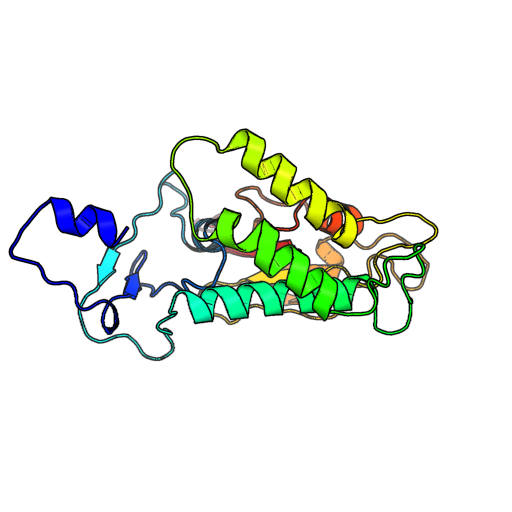A CA 1
ATOM 1021 C C . PHE A 1 129 ? 2.282 19.776 -2.829 1.00 69.81 129 PHE A C 1
ATOM 1023 O O . PHE A 1 129 ? 3.129 18.882 -2.937 1.00 69.81 129 PHE A O 1
ATOM 1030 N N . ASP A 1 130 ? 2.455 20.996 -3.337 1.00 74.00 130 ASP A N 1
ATOM 1031 C CA . ASP A 1 130 ? 3.656 21.384 -4.079 1.00 74.00 130 ASP A CA 1
ATOM 1032 C C . ASP A 1 130 ? 4.892 21.386 -3.179 1.00 74.00 130 ASP A C 1
ATOM 1034 O O . ASP A 1 130 ? 5.940 20.868 -3.575 1.00 74.00 130 ASP A O 1
ATOM 1038 N N . ASP A 1 131 ? 4.753 21.840 -1.932 1.00 70.12 131 ASP A N 1
ATOM 1039 C CA . ASP A 1 131 ? 5.793 21.733 -0.910 1.00 70.12 131 ASP A CA 1
ATOM 1040 C C . ASP A 1 131 ? 6.205 20.278 -0.670 1.00 70.12 131 ASP A C 1
ATOM 1042 O O . ASP A 1 131 ? 7.400 19.957 -0.692 1.00 70.12 131 ASP A O 1
ATOM 1046 N N . PHE A 1 132 ? 5.231 19.369 -0.518 1.00 75.81 132 PHE A N 1
ATOM 1047 C CA . PHE A 1 132 ? 5.514 17.942 -0.380 1.00 75.81 132 PHE A CA 1
ATOM 1048 C C . PHE A 1 132 ? 6.324 17.420 -1.571 1.00 75.81 132 PHE A C 1
ATOM 1050 O O . PHE A 1 132 ? 7.368 16.777 -1.406 1.00 75.81 132 PHE A O 1
ATOM 1057 N N . TRP A 1 133 ? 5.871 17.712 -2.790 1.00 78.31 133 TRP A N 1
ATOM 1058 C CA . TRP A 1 133 ? 6.507 17.208 -4.002 1.00 78.31 133 TRP A CA 1
ATOM 1059 C C . TRP A 1 133 ? 7.834 17.881 -4.331 1.00 78.31 133 TRP A C 1
ATOM 1061 O O . TRP A 1 133 ? 8.677 17.229 -4.949 1.00 78.31 133 TRP A O 1
ATOM 1071 N N . SER A 1 134 ? 8.076 19.112 -3.876 1.00 76.56 134 SER A N 1
ATOM 1072 C CA . SER A 1 134 ? 9.378 19.783 -3.995 1.00 76.56 134 SER A CA 1
ATOM 1073 C C . SER A 1 134 ? 10.502 18.957 -3.353 1.00 76.56 134 SER A C 1
ATOM 1075 O O . SER A 1 134 ? 11.633 18.922 -3.848 1.00 76.56 134 SER A O 1
ATOM 1077 N N . VAL A 1 135 ? 10.156 18.217 -2.293 1.00 74.19 135 VAL A N 1
ATOM 1078 C CA . VAL A 1 135 ? 11.034 17.289 -1.583 1.00 74.19 135 VAL A CA 1
ATOM 1079 C C . VAL A 1 135 ? 10.917 15.875 -2.145 1.00 74.19 135 VAL A C 1
ATOM 1081 O O . VAL A 1 135 ? 11.928 15.281 -2.531 1.00 74.19 135 VAL A O 1
ATOM 1084 N N . ASN A 1 136 ? 9.700 15.321 -2.202 1.00 80.31 136 ASN A N 1
ATOM 1085 C CA . ASN A 1 136 ? 9.492 13.905 -2.504 1.00 80.31 136 ASN A CA 1
ATOM 1086 C C . ASN A 1 136 ? 9.918 13.529 -3.926 1.00 80.31 136 ASN A C 1
ATOM 1088 O O . ASN A 1 136 ? 10.356 12.402 -4.158 1.00 80.31 136 ASN A O 1
ATOM 1092 N N . ARG A 1 137 ? 9.874 14.475 -4.874 1.00 81.75 137 ARG A N 1
ATOM 1093 C CA . ARG A 1 137 ? 10.335 14.245 -6.248 1.00 81.75 137 ARG A CA 1
ATOM 1094 C C . ARG A 1 137 ? 11.772 13.730 -6.284 1.00 81.75 137 ARG A C 1
ATOM 1096 O O . ARG A 1 137 ? 12.029 12.795 -7.024 1.00 81.75 137 ARG A O 1
ATOM 1103 N N . ARG A 1 138 ? 12.659 14.212 -5.409 1.00 77.69 138 ARG A N 1
ATOM 1104 C CA . ARG A 1 138 ? 14.057 13.744 -5.337 1.00 77.69 138 ARG A CA 1
ATOM 1105 C C . ARG A 1 138 ? 14.179 12.277 -4.909 1.00 77.69 138 ARG A C 1
ATOM 1107 O O . ARG A 1 138 ? 15.078 11.570 -5.351 1.00 77.69 138 ARG A O 1
ATOM 1114 N N . LEU A 1 139 ? 13.261 11.806 -4.063 1.00 77.06 139 LEU A N 1
ATOM 1115 C CA . LEU A 1 139 ? 13.187 10.403 -3.628 1.00 77.06 139 LEU A CA 1
ATOM 1116 C C . LEU A 1 139 ? 12.546 9.500 -4.693 1.00 77.06 139 LEU A C 1
ATOM 1118 O O . LEU A 1 139 ? 12.796 8.296 -4.724 1.00 77.06 139 LEU A O 1
ATOM 1122 N N . MET A 1 140 ? 11.728 10.092 -5.563 1.00 83.38 140 MET A N 1
ATOM 1123 C CA . MET A 1 140 ? 10.959 9.413 -6.607 1.00 83.38 140 MET A CA 1
ATOM 1124 C C . MET A 1 140 ? 11.553 9.568 -8.011 1.00 83.38 140 MET A C 1
ATOM 1126 O O . MET A 1 140 ? 11.027 8.984 -8.957 1.00 83.38 140 MET A O 1
ATOM 1130 N N . GLU A 1 141 ? 12.633 10.335 -8.162 1.00 82.38 141 GLU A N 1
ATOM 1131 C CA . GLU A 1 141 ? 13.328 10.542 -9.430 1.00 82.38 141 GLU A CA 1
ATOM 1132 C C . GLU A 1 141 ? 13.759 9.195 -10.010 1.00 82.38 141 GLU A C 1
ATOM 1134 O O . GLU A 1 141 ? 14.308 8.345 -9.322 1.00 82.38 141 GLU A O 1
ATOM 1139 N N . THR A 1 142 ? 13.507 8.951 -11.285 1.00 82.62 142 THR A N 1
ATOM 1140 C CA . THR A 1 142 ? 13.919 7.700 -11.922 1.00 82.62 142 THR A CA 1
ATOM 1141 C C . THR A 1 142 ? 14.112 7.948 -13.404 1.00 82.62 142 THR A C 1
ATOM 1143 O O . THR A 1 142 ? 13.228 8.478 -14.079 1.00 82.62 142 THR A O 1
ATOM 1146 N N . SER A 1 143 ? 15.298 7.595 -13.885 1.00 82.00 143 SER A N 1
ATOM 1147 C CA . SER A 1 143 ? 15.743 7.743 -15.269 1.00 82.00 143 SER A CA 1
ATOM 1148 C C . SER A 1 143 ? 16.370 6.435 -15.744 1.00 82.00 143 SER A C 1
ATOM 1150 O O . SER A 1 143 ? 16.572 5.522 -14.946 1.00 82.00 143 SER A O 1
ATOM 1152 N N . GLU A 1 144 ? 16.694 6.339 -17.030 1.00 79.25 144 GLU A N 1
ATOM 1153 C CA . GLU A 1 144 ? 17.412 5.180 -17.581 1.00 79.25 144 GLU A CA 1
ATOM 1154 C C . GLU A 1 144 ? 18.790 4.992 -16.929 1.00 79.25 144 GLU A C 1
ATOM 1156 O O . GLU A 1 144 ? 19.209 3.868 -16.680 1.00 79.25 144 GLU A O 1
ATOM 1161 N N . GLU A 1 145 ? 19.460 6.092 -16.575 1.00 80.00 145 GLU A N 1
ATOM 1162 C CA . GLU A 1 145 ? 20.753 6.076 -15.879 1.00 80.00 145 GLU A CA 1
ATOM 1163 C C . GLU A 1 145 ? 20.635 5.714 -14.391 1.00 80.00 145 GLU A C 1
ATOM 1165 O O . GLU A 1 145 ? 21.609 5.283 -13.777 1.00 80.00 145 GLU A O 1
ATOM 1170 N N . ARG A 1 146 ? 19.458 5.935 -13.791 1.00 79.56 146 ARG A N 1
ATOM 1171 C CA . ARG A 1 146 ? 19.176 5.682 -12.369 1.00 79.56 146 ARG A CA 1
ATOM 1172 C C . ARG A 1 146 ? 17.770 5.095 -12.180 1.00 79.56 146 ARG A C 1
ATOM 1174 O O . ARG A 1 146 ? 16.882 5.786 -11.644 1.00 79.56 146 ARG A O 1
ATOM 1181 N N . PRO A 1 147 ? 17.529 3.850 -12.626 1.00 86.50 147 PRO A N 1
ATOM 1182 C CA . PRO A 1 147 ? 16.253 3.176 -12.429 1.00 86.50 147 PRO A CA 1
ATOM 1183 C C . PRO A 1 147 ? 16.043 2.836 -10.947 1.00 86.50 147 PRO A C 1
ATOM 1185 O O . PRO A 1 147 ? 16.953 2.939 -10.127 1.00 86.50 147 PRO A O 1
ATOM 1188 N N . PHE A 1 148 ? 14.825 2.443 -10.577 1.00 90.56 148 PHE A N 1
ATOM 1189 C CA . PHE A 1 148 ? 14.610 1.839 -9.262 1.00 90.56 148 PHE A CA 1
ATOM 1190 C C . PHE A 1 148 ? 15.209 0.429 -9.233 1.00 90.56 148 PHE A C 1
ATOM 1192 O O . PHE A 1 148 ? 14.972 -0.346 -10.158 1.00 90.56 148 PHE A O 1
ATOM 1199 N N . CYS A 1 149 ? 15.939 0.080 -8.171 1.00 92.00 149 CYS A N 1
ATOM 1200 C CA . CYS A 1 149 ? 16.432 -1.286 -7.979 1.00 92.00 149 CYS A CA 1
ATOM 1201 C C . CYS A 1 149 ? 15.290 -2.253 -7.639 1.00 92.00 149 CYS A C 1
ATOM 1203 O O . CYS A 1 149 ? 15.185 -3.327 -8.225 1.00 92.00 149 CYS A O 1
ATOM 1205 N N . ASP A 1 150 ? 14.425 -1.851 -6.707 1.00 95.19 150 ASP A N 1
ATOM 1206 C CA . ASP A 1 150 ? 13.257 -2.601 -6.262 1.00 95.19 150 ASP A CA 1
ATOM 1207 C C . ASP A 1 150 ? 12.064 -1.646 -6.076 1.00 95.19 150 ASP A C 1
ATOM 1209 O O . ASP A 1 150 ? 12.225 -0.487 -5.677 1.00 95.19 150 ASP A O 1
ATOM 1213 N N . ILE A 1 151 ? 10.852 -2.125 -6.363 1.00 97.06 151 ILE A N 1
ATOM 1214 C CA . ILE A 1 151 ? 9.609 -1.381 -6.141 1.00 97.06 151 ILE A CA 1
ATOM 1215 C C . ILE A 1 151 ? 9.101 -1.676 -4.722 1.00 97.06 151 ILE A C 1
ATOM 1217 O O . ILE A 1 151 ? 8.793 -2.828 -4.417 1.00 97.06 151 ILE A O 1
ATOM 1221 N N . PRO A 1 152 ? 8.983 -0.674 -3.831 1.00 97.44 152 PRO A N 1
ATOM 1222 C CA . PRO A 1 152 ? 8.472 -0.895 -2.482 1.00 97.44 152 PRO A CA 1
ATOM 1223 C C . PRO A 1 152 ? 6.972 -1.210 -2.535 1.00 97.44 152 PRO A C 1
ATOM 1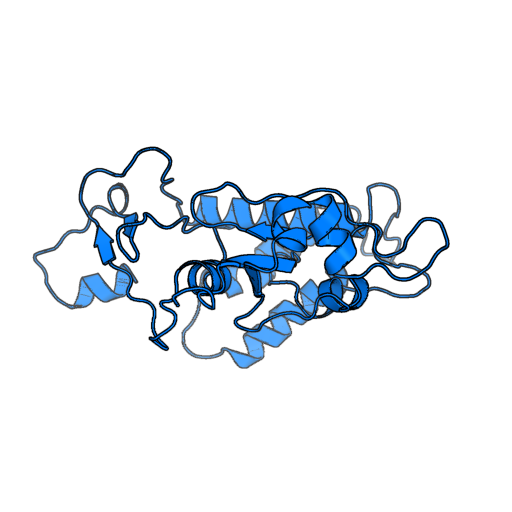225 O O . PRO A 1 152 ? 6.160 -0.317 -2.773 1.00 97.44 152 PRO A O 1
ATOM 1228 N N . ILE A 1 153 ? 6.602 -2.477 -2.332 1.00 98.38 153 ILE A N 1
ATOM 1229 C CA . ILE A 1 153 ? 5.209 -2.948 -2.377 1.00 98.38 153 ILE A CA 1
ATOM 1230 C C . ILE A 1 153 ? 4.859 -3.630 -1.057 1.00 98.38 153 ILE A C 1
ATOM 1232 O O . ILE A 1 153 ? 5.558 -4.549 -0.631 1.00 98.38 153 ILE A O 1
ATOM 1236 N N . ARG A 1 154 ? 3.744 -3.224 -0.443 1.00 98.38 154 ARG A N 1
ATOM 1237 C CA . ARG A 1 154 ? 3.137 -3.921 0.699 1.00 98.38 154 ARG A CA 1
ATOM 1238 C C . ARG A 1 154 ? 1.788 -4.496 0.280 1.00 98.38 154 ARG A C 1
ATOM 1240 O O . ARG A 1 154 ? 0.910 -3.763 -0.174 1.00 98.38 154 ARG A O 1
ATOM 1247 N N . LEU A 1 155 ? 1.637 -5.811 0.432 1.00 98.31 155 LEU A N 1
ATOM 1248 C CA . LEU A 1 155 ? 0.393 -6.531 0.167 1.00 98.31 155 LEU A CA 1
ATOM 1249 C C . LEU A 1 155 ? -0.382 -6.729 1.467 1.00 98.31 155 LEU A C 1
ATOM 1251 O O . LEU A 1 155 ? 0.114 -7.358 2.401 1.00 98.31 155 LEU A O 1
ATOM 1255 N N . TYR A 1 156 ? -1.607 -6.224 1.505 1.00 97.50 156 TYR A N 1
ATOM 1256 C CA . TYR A 1 156 ? -2.486 -6.247 2.661 1.00 97.50 156 TYR A CA 1
ATOM 1257 C C . TYR A 1 156 ? -3.612 -7.255 2.468 1.00 97.50 156 TYR A C 1
ATOM 1259 O O . TYR A 1 156 ? -4.263 -7.293 1.425 1.00 97.50 156 TYR A O 1
ATOM 1267 N N . ILE A 1 157 ? -3.861 -8.036 3.514 1.00 94.06 157 ILE A N 1
ATOM 1268 C CA . ILE A 1 157 ? -4.984 -8.964 3.625 1.00 94.06 157 ILE A CA 1
ATOM 1269 C C . ILE A 1 157 ? -5.618 -8.695 4.989 1.00 94.06 157 ILE A C 1
ATOM 1271 O O . ILE A 1 157 ? -4.903 -8.521 5.981 1.00 94.06 157 ILE A O 1
ATOM 1275 N N . THR A 1 158 ? -6.946 -8.632 5.041 1.00 89.69 158 THR A N 1
ATOM 1276 C CA . THR A 1 158 ? -7.703 -8.385 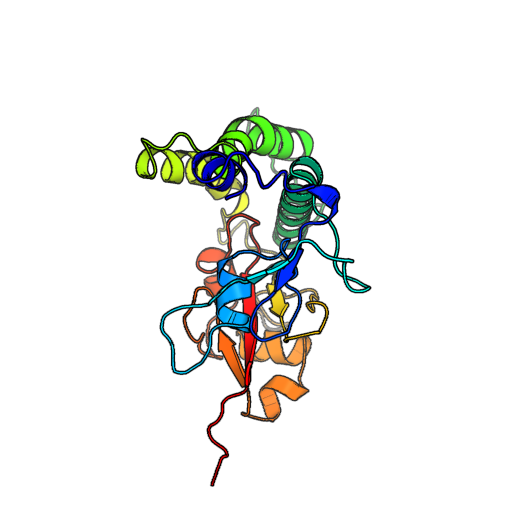6.275 1.00 89.69 158 THR A CA 1
ATOM 1277 C C . THR A 1 158 ? -7.263 -9.338 7.393 1.00 89.69 158 THR A C 1
ATOM 1279 O O . THR A 1 158 ? -7.036 -10.522 7.145 1.00 89.69 158 THR A O 1
ATOM 1282 N N . GLU A 1 159 ? -7.101 -8.813 8.612 1.00 86.31 159 GLU A N 1
ATOM 1283 C CA . GLU A 1 159 ? -6.624 -9.538 9.805 1.00 86.31 159 GLU A CA 1
ATOM 1284 C C . GLU A 1 159 ? -5.222 -10.169 9.725 1.00 86.31 159 GLU A C 1
ATOM 1286 O O . GLU A 1 159 ? -4.781 -10.806 10.679 1.00 86.31 159 GLU A O 1
ATOM 1291 N N . GLN A 1 160 ? -4.455 -9.949 8.655 1.00 90.31 160 GLN A N 1
ATOM 1292 C CA . GLN A 1 160 ? -3.082 -10.450 8.536 1.00 90.31 160 GLN A CA 1
ATOM 1293 C C . GLN A 1 160 ? -2.062 -9.301 8.603 1.00 90.31 160 GLN A C 1
ATOM 1295 O O . GLN A 1 160 ? -2.395 -8.134 8.355 1.00 90.31 160 GLN A O 1
ATOM 1300 N N . PRO A 1 161 ? -0.806 -9.571 8.996 1.00 91.19 161 PRO A N 1
ATOM 1301 C CA . PRO A 1 161 ? 0.302 -8.667 8.710 1.00 91.19 161 PRO A CA 1
ATOM 1302 C C . PRO A 1 161 ? 0.443 -8.465 7.198 1.00 91.19 161 PRO A C 1
ATOM 1304 O O . PRO A 1 161 ? 0.173 -9.382 6.420 1.00 91.19 161 PRO A O 1
ATOM 1307 N N . PHE A 1 162 ? 0.880 -7.277 6.778 1.00 95.50 162 PHE A N 1
ATOM 1308 C CA . PHE A 1 162 ? 1.208 -7.073 5.370 1.00 95.50 162 PHE A CA 1
ATOM 1309 C C . PHE A 1 162 ? 2.400 -7.949 4.972 1.00 95.50 162 PHE A C 1
ATOM 1311 O O . PHE A 1 162 ? 3.271 -8.253 5.791 1.00 95.50 162 PHE A O 1
ATOM 1318 N N . ARG A 1 163 ? 2.452 -8.333 3.699 1.00 96.81 163 ARG A N 1
ATOM 1319 C CA . ARG A 1 163 ? 3.570 -9.071 3.108 1.00 96.81 163 ARG A CA 1
ATOM 1320 C C . ARG A 1 163 ? 4.414 -8.124 2.274 1.00 96.81 163 ARG A C 1
ATOM 1322 O O . ARG A 1 163 ? 3.879 -7.277 1.559 1.00 96.81 163 ARG A O 1
ATOM 1329 N N . GLN A 1 164 ? 5.725 -8.278 2.372 1.00 96.69 164 GLN A N 1
ATOM 1330 C CA . GLN A 1 164 ? 6.694 -7.471 1.648 1.00 96.69 164 GLN A CA 1
ATOM 1331 C C . GLN A 1 164 ? 7.935 -8.321 1.380 1.00 96.69 164 GLN A C 1
ATOM 1333 O O . GLN A 1 164 ? 8.512 -8.892 2.303 1.00 96.69 164 GLN A O 1
ATOM 1338 N N . ILE A 1 165 ? 8.341 -8.387 0.118 1.00 95.69 165 ILE A N 1
ATOM 1339 C CA . ILE A 1 165 ? 9.587 -9.008 -0.347 1.00 95.69 165 ILE A CA 1
ATOM 1340 C C . ILE A 1 165 ? 10.224 -8.080 -1.386 1.00 95.69 165 ILE A C 1
ATOM 1342 O O . ILE A 1 165 ? 9.595 -7.106 -1.803 1.00 95.69 165 ILE A O 1
ATOM 1346 N N . LEU A 1 166 ? 11.458 -8.367 -1.804 1.00 96.69 166 LEU A N 1
ATOM 1347 C CA . LEU A 1 166 ? 12.095 -7.637 -2.901 1.00 96.69 166 LEU A CA 1
ATOM 1348 C C . LEU A 1 166 ? 11.280 -7.792 -4.189 1.00 96.69 166 LEU A C 1
ATOM 1350 O O . LEU A 1 166 ? 10.821 -8.888 -4.514 1.00 96.69 166 LEU A O 1
ATOM 1354 N N . GLN A 1 167 ? 11.094 -6.689 -4.908 1.00 97.12 167 GLN A N 1
ATOM 1355 C CA . GLN A 1 167 ? 10.308 -6.648 -6.137 1.00 97.12 167 GLN A CA 1
ATOM 1356 C C . GLN A 1 167 ? 11.096 -5.922 -7.223 1.00 97.12 167 GLN A C 1
ATOM 1358 O O . GLN A 1 167 ? 10.857 -4.734 -7.466 1.00 97.12 167 GLN A O 1
ATOM 1363 N N . PRO A 1 168 ? 12.015 -6.629 -7.901 1.00 96.00 168 PRO A N 1
ATOM 1364 C CA . PRO A 1 168 ? 12.712 -6.080 -9.050 1.00 96.00 168 PRO A CA 1
ATOM 1365 C C . PRO A 1 168 ? 11.700 -5.631 -10.114 1.00 96.00 168 PRO A C 1
ATOM 1367 O O . PRO A 1 168 ? 10.741 -6.369 -10.373 1.00 96.00 168 PRO A O 1
ATOM 1370 N N . PRO A 1 169 ? 11.872 -4.449 -10.730 1.00 95.69 169 PRO A N 1
ATOM 1371 C CA . PRO A 1 169 ? 10.963 -3.959 -11.765 1.00 95.69 169 PRO A CA 1
ATOM 1372 C C . PRO A 1 169 ? 11.092 -4.699 -13.099 1.00 95.69 169 PRO A C 1
ATOM 1374 O O . PRO A 1 169 ? 10.177 -4.615 -13.914 1.00 95.69 169 PRO A O 1
ATOM 1377 N N . PHE A 1 170 ? 12.199 -5.410 -13.310 1.00 95.56 170 PHE A N 1
ATOM 1378 C CA . PHE A 1 170 ? 12.484 -6.196 -14.507 1.00 95.56 170 PHE A CA 1
ATOM 1379 C C . PHE A 1 170 ? 12.837 -7.631 -14.115 1.00 95.56 170 PHE A C 1
ATOM 1381 O O . PHE A 1 170 ? 13.276 -7.883 -12.989 1.00 95.56 170 PHE A O 1
ATOM 1388 N N . ASP A 1 171 ? 12.603 -8.576 -15.018 1.00 94.44 171 ASP A N 1
ATOM 1389 C CA . ASP A 1 171 ? 12.987 -9.972 -14.836 1.00 94.44 171 ASP A CA 1
ATOM 1390 C C . ASP A 1 171 ? 14.455 -10.228 -15.234 1.00 94.44 171 ASP A C 1
ATOM 1392 O O . ASP A 1 171 ? 15.216 -9.308 -15.539 1.00 94.44 171 ASP A O 1
ATOM 1396 N N . SER A 1 172 ? 14.877 -11.495 -15.217 1.00 92.81 172 SER A N 1
ATOM 1397 C CA . SER A 1 172 ? 16.239 -11.892 -15.595 1.00 92.81 172 SER A CA 1
ATOM 1398 C C . SER A 1 172 ? 16.587 -11.628 -17.063 1.00 92.81 172 SER A C 1
ATOM 1400 O O . SER A 1 172 ? 17.768 -11.591 -17.398 1.00 92.81 172 SER A O 1
ATOM 1402 N N . ASN A 1 173 ? 15.585 -11.467 -17.929 1.00 94.06 173 ASN A N 1
ATOM 1403 C CA . ASN A 1 173 ? 15.756 -11.169 -19.349 1.00 94.06 173 ASN A CA 1
ATOM 1404 C C . ASN A 1 173 ? 15.744 -9.655 -19.620 1.00 94.06 173 ASN A C 1
ATOM 1406 O O . ASN A 1 173 ? 15.973 -9.243 -20.753 1.00 94.06 173 ASN A O 1
ATOM 1410 N N . GLY A 1 174 ? 15.505 -8.834 -18.591 1.00 91.88 174 GLY A N 1
ATOM 1411 C CA . GLY A 1 174 ? 15.362 -7.385 -18.713 1.00 91.88 174 GLY A CA 1
ATOM 1412 C C . GLY A 1 174 ? 13.952 -6.936 -19.102 1.00 91.88 174 GLY A C 1
ATOM 1413 O O . GLY A 1 174 ? 13.747 -5.746 -19.335 1.00 91.88 174 GLY A O 1
ATOM 1414 N N . GLU A 1 175 ? 12.975 -7.845 -19.142 1.00 94.94 175 GLU A N 1
ATOM 1415 C CA . GLU A 1 175 ? 11.599 -7.508 -19.498 1.00 94.94 175 GLU A CA 1
ATOM 1416 C C . GLU A 1 175 ? 10.850 -6.909 -18.297 1.00 94.94 175 GLU A C 1
ATOM 1418 O O . GLU A 1 175 ? 11.069 -7.333 -17.154 1.00 94.94 175 GLU A O 1
ATOM 1423 N N . PRO A 1 176 ? 9.959 -5.918 -18.506 1.00 96.44 176 PRO A N 1
ATOM 1424 C CA . PRO A 1 176 ? 9.203 -5.306 -17.420 1.00 96.44 176 PRO A CA 1
ATOM 1425 C C . PRO A 1 176 ? 8.340 -6.327 -16.677 1.00 96.44 176 PRO A C 1
ATOM 1427 O O . PRO A 1 176 ? 7.491 -6.998 -17.265 1.00 96.44 176 PRO A O 1
ATOM 1430 N N . ARG A 1 177 ? 8.496 -6.387 -15.353 1.00 98.00 177 ARG A N 1
ATOM 1431 C CA . ARG A 1 177 ? 7.606 -7.175 -14.501 1.00 98.00 177 ARG A CA 1
ATOM 1432 C C . ARG A 1 177 ? 6.268 -6.470 -14.311 1.00 98.00 177 ARG A C 1
ATOM 1434 O O . ARG A 1 177 ? 6.179 -5.239 -14.284 1.00 98.00 177 ARG A O 1
ATOM 1441 N N . THR A 1 178 ? 5.230 -7.272 -14.126 1.00 98.19 178 THR A N 1
ATOM 1442 C CA . THR A 1 178 ? 3.839 -6.848 -13.929 1.00 98.19 178 THR A CA 1
ATOM 1443 C C . THR A 1 178 ? 3.380 -7.056 -12.488 1.00 98.19 178 THR A C 1
ATOM 1445 O O . THR A 1 178 ? 4.012 -7.782 -11.710 1.00 98.19 178 THR A O 1
ATOM 1448 N N . LEU A 1 179 ? 2.243 -6.454 -12.129 1.00 97.88 179 LEU A N 1
ATOM 1449 C CA . LEU A 1 179 ? 1.596 -6.671 -10.838 1.00 97.88 179 LEU A CA 1
ATOM 1450 C C . LEU A 1 179 ? 1.324 -8.160 -10.576 1.00 97.88 179 LEU A C 1
ATOM 1452 O O . LEU A 1 179 ? 1.584 -8.633 -9.473 1.00 97.88 179 LEU A O 1
ATOM 1456 N N . SER A 1 180 ? 0.868 -8.908 -11.584 1.00 96.69 180 SER A N 1
ATOM 1457 C CA . SER A 1 180 ? 0.607 -10.347 -11.479 1.00 96.69 180 SER A CA 1
ATOM 1458 C C . SER A 1 180 ? 1.830 -11.098 -10.967 1.00 96.69 180 SER A C 1
ATOM 1460 O O . SER A 1 180 ? 1.734 -11.852 -10.007 1.00 96.69 180 SER A O 1
ATOM 1462 N N . GLN A 1 181 ? 2.996 -10.853 -11.569 1.00 96.81 181 GLN A N 1
ATOM 1463 C CA . GLN A 1 181 ? 4.242 -11.533 -11.208 1.00 96.81 181 GLN A CA 1
ATOM 1464 C C . GLN A 1 181 ? 4.738 -11.127 -9.814 1.00 96.81 181 GLN A C 1
ATOM 1466 O O . GLN A 1 181 ? 5.343 -11.940 -9.113 1.00 96.81 181 GLN A O 1
ATOM 1471 N N . ALA A 1 182 ? 4.501 -9.879 -9.394 1.00 97.25 182 ALA A N 1
ATOM 1472 C CA . ALA A 1 182 ? 4.823 -9.442 -8.037 1.00 97.25 182 ALA A CA 1
ATOM 1473 C C . ALA A 1 182 ? 3.927 -10.111 -6.991 1.00 97.25 182 A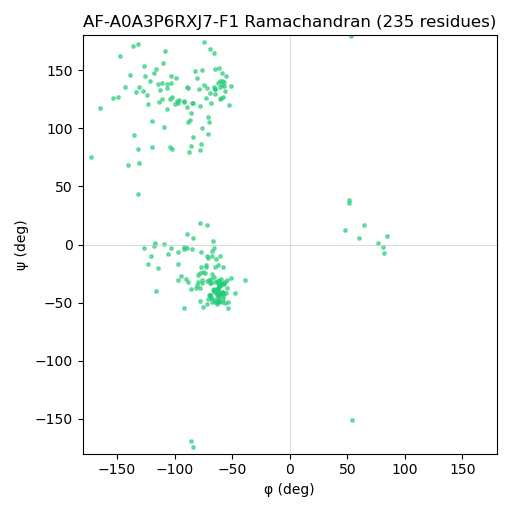LA A C 1
ATOM 1475 O O . ALA A 1 182 ? 4.433 -10.580 -5.968 1.00 97.25 182 ALA A O 1
ATOM 1476 N N . LEU A 1 183 ? 2.618 -10.167 -7.250 1.00 96.38 183 LEU A N 1
ATOM 1477 C CA . LEU A 1 183 ? 1.639 -10.806 -6.373 1.00 96.38 183 LEU A CA 1
ATOM 1478 C C . LEU A 1 183 ? 1.860 -12.309 -6.278 1.00 96.38 183 LEU A C 1
ATOM 1480 O O . LEU A 1 183 ? 1.771 -12.846 -5.182 1.00 96.38 183 LEU A O 1
ATOM 1484 N N . ASP A 1 184 ? 2.230 -12.954 -7.379 1.00 95.19 184 ASP A N 1
ATOM 1485 C CA . ASP A 1 184 ? 2.568 -14.375 -7.403 1.00 95.19 184 ASP A CA 1
ATOM 1486 C C . ASP A 1 184 ? 3.741 -14.692 -6.461 1.00 95.19 184 ASP A C 1
ATOM 1488 O O . ASP A 1 184 ? 3.686 -15.610 -5.644 1.00 95.19 184 ASP A O 1
ATOM 1492 N N . SER A 1 185 ? 4.757 -13.821 -6.467 1.00 95.12 185 SER A N 1
ATOM 1493 C CA . SER A 1 185 ? 5.907 -13.926 -5.562 1.00 95.12 185 SER A CA 1
ATOM 1494 C C . SER A 1 185 ? 5.543 -13.641 -4.092 1.00 95.12 185 SER A C 1
ATOM 1496 O O . SER A 1 185 ? 6.140 -14.213 -3.185 1.00 95.12 185 SER A O 1
ATOM 1498 N N . LEU A 1 186 ? 4.584 -12.741 -3.832 1.00 93.88 186 LEU A N 1
ATOM 1499 C CA . LEU A 1 186 ? 4.130 -12.370 -2.479 1.00 93.88 186 LEU A CA 1
ATOM 1500 C C . LEU A 1 186 ? 3.133 -13.379 -1.879 1.00 93.88 186 LEU A C 1
ATOM 1502 O O . LEU A 1 186 ? 3.068 -13.542 -0.655 1.00 93.88 186 LEU A O 1
ATOM 1506 N N . SER A 1 187 ? 2.283 -13.962 -2.725 1.00 92.25 187 SER A N 1
ATOM 1507 C CA . SER A 1 187 ? 1.125 -14.778 -2.358 1.00 92.25 187 SER A CA 1
ATOM 1508 C C . SER A 1 187 ? 0.483 -15.435 -3.593 1.00 92.25 187 SER A C 1
ATOM 1510 O O . SER A 1 187 ? -0.593 -15.027 -4.036 1.00 92.25 187 SER A O 1
ATOM 1512 N N . HIS A 1 188 ? 1.122 -16.473 -4.132 1.00 88.88 188 HIS A N 1
ATOM 1513 C CA . HIS A 1 188 ? 0.622 -17.274 -5.263 1.00 88.88 188 HIS A CA 1
ATOM 1514 C C . HIS A 1 188 ? -0.854 -17.700 -5.111 1.00 88.88 188 HIS A C 1
ATOM 1516 O O . HIS A 1 188 ? -1.665 -17.575 -6.027 1.00 88.88 188 HIS A O 1
ATOM 1522 N N . ASP A 1 189 ? -1.243 -18.103 -3.899 1.00 88.50 189 ASP A N 1
ATOM 1523 C CA . ASP A 1 189 ? -2.599 -18.530 -3.545 1.00 88.50 189 ASP A CA 1
ATOM 1524 C C . ASP A 1 189 ? -3.677 -17.465 -3.807 1.00 88.50 189 ASP A C 1
ATOM 1526 O O . ASP A 1 189 ? -4.809 -17.803 -4.157 1.00 88.50 189 ASP A O 1
ATOM 1530 N N . LEU A 1 190 ? -3.367 -16.177 -3.661 1.00 86.88 190 LEU A N 1
ATOM 1531 C CA . LEU A 1 190 ? -4.354 -15.116 -3.886 1.00 86.88 190 LEU A CA 1
ATOM 1532 C C . LEU A 1 190 ? -4.606 -14.860 -5.371 1.00 86.88 190 LEU A C 1
ATOM 1534 O O . LEU A 1 190 ? -5.719 -14.470 -5.732 1.00 86.88 190 LEU A O 1
ATOM 1538 N N . VAL A 1 191 ? -3.594 -15.080 -6.213 1.00 85.25 191 VAL A N 1
ATOM 1539 C CA . VAL A 1 191 ? -3.665 -14.850 -7.660 1.00 85.25 191 VAL A CA 1
ATOM 1540 C C . VAL A 1 191 ? -4.408 -15.994 -8.347 1.00 85.25 191 VAL A C 1
ATOM 1542 O O . VAL A 1 191 ? -5.364 -15.745 -9.080 1.00 85.25 191 VAL A O 1
ATOM 1545 N N . GLU A 1 192 ? -4.047 -17.246 -8.051 1.00 82.88 192 GLU A N 1
ATOM 1546 C CA . GLU A 1 192 ? -4.661 -18.424 -8.683 1.00 82.88 192 GLU A CA 1
ATOM 1547 C C . GLU A 1 192 ? -6.161 -18.543 -8.420 1.00 82.88 192 GLU A C 1
ATOM 1549 O O . GLU A 1 192 ? -6.932 -18.979 -9.273 1.00 82.88 192 GLU A O 1
ATOM 1554 N N . ASN A 1 193 ? -6.595 -18.161 -7.221 1.00 74.38 193 ASN A N 1
ATOM 1555 C CA . ASN A 1 193 ? -7.957 -18.420 -6.788 1.00 74.38 193 ASN A CA 1
ATOM 1556 C C . ASN A 1 193 ? -9.013 -17.569 -7.516 1.00 74.38 193 ASN A C 1
ATOM 1558 O O . ASN A 1 193 ? -10.195 -17.840 -7.310 1.00 74.38 193 ASN A O 1
ATOM 1562 N N . ALA A 1 194 ? -8.634 -16.526 -8.278 1.00 77.31 194 ALA A N 1
ATOM 1563 C CA . ALA A 1 194 ? -9.518 -15.536 -8.933 1.00 77.31 194 ALA A CA 1
ATOM 1564 C C . ALA A 1 194 ? -10.622 -14.940 -8.023 1.00 77.31 194 ALA A C 1
ATOM 1566 O O . ALA A 1 194 ? -11.560 -14.278 -8.467 1.00 77.31 194 ALA A O 1
ATOM 1567 N N . LYS A 1 195 ? -10.511 -15.178 -6.714 1.00 87.81 195 LYS A N 1
ATOM 1568 C CA . LYS A 1 195 ? -11.447 -14.777 -5.664 1.00 87.81 195 LYS A CA 1
ATOM 1569 C C . LYS A 1 195 ? -11.070 -13.439 -5.070 1.00 87.81 195 LYS A C 1
ATOM 1571 O O . LYS A 1 195 ? -11.782 -12.988 -4.185 1.00 87.81 195 LYS A O 1
ATOM 1576 N N . TYR A 1 196 ? -9.973 -12.828 -5.497 1.00 91.94 196 TYR A N 1
ATOM 1577 C CA . TYR A 1 196 ? -9.488 -11.569 -4.960 1.00 91.94 196 TYR A CA 1
ATOM 1578 C C . TYR A 1 196 ? -9.404 -10.524 -6.062 1.00 91.94 196 TYR A C 1
ATOM 1580 O O . TYR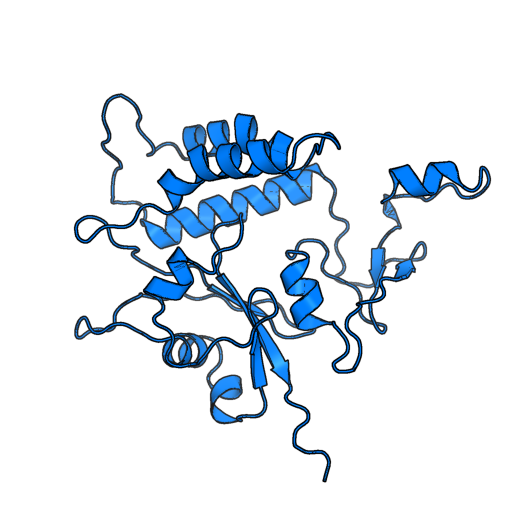 A 1 196 ? -9.005 -10.808 -7.187 1.00 91.94 196 TYR A O 1
ATOM 1588 N N . ARG A 1 197 ? -9.785 -9.301 -5.705 1.00 93.12 197 ARG A N 1
ATOM 1589 C CA . ARG A 1 197 ? -9.445 -8.089 -6.441 1.00 93.12 197 ARG A CA 1
ATOM 1590 C C . ARG A 1 197 ? -8.324 -7.377 -5.696 1.00 93.12 197 ARG A C 1
ATOM 1592 O O . ARG A 1 197 ? -8.303 -7.387 -4.464 1.00 93.12 197 ARG A O 1
ATOM 1599 N N . PHE A 1 198 ? -7.424 -6.754 -6.441 1.00 96.38 198 PHE A N 1
ATOM 1600 C CA . PHE A 1 198 ? -6.286 -6.030 -5.888 1.00 96.38 198 PHE A CA 1
ATOM 1601 C C . PHE A 1 198 ? -6.535 -4.535 -6.041 1.00 96.38 198 PHE A C 1
ATOM 1603 O O . PHE A 1 198 ? -6.694 -4.045 -7.157 1.00 96.38 198 PHE A O 1
ATOM 1610 N N . ILE A 1 199 ? -6.637 -3.832 -4.917 1.00 97.19 199 ILE A N 1
ATOM 1611 C CA . ILE A 1 199 ? -7.046 -2.427 -4.857 1.00 97.19 199 ILE A CA 1
ATOM 1612 C C . ILE A 1 199 ? -5.880 -1.576 -4.364 1.00 97.19 199 ILE A C 1
ATOM 1614 O O . ILE A 1 199 ? -5.174 -1.967 -3.435 1.00 97.19 199 ILE A O 1
ATOM 1618 N N . SER A 1 200 ? -5.687 -0.414 -4.974 1.00 98.06 200 SER A N 1
ATOM 1619 C CA . SER A 1 200 ? -4.794 0.630 -4.477 1.00 98.06 200 SER A CA 1
ATOM 1620 C C . SER A 1 200 ? -5.429 1.986 -4.758 1.00 98.06 200 SER A C 1
ATOM 1622 O O . SER A 1 200 ? -5.964 2.189 -5.850 1.00 98.06 200 SER A O 1
ATOM 1624 N N . HIS A 1 201 ? -5.403 2.900 -3.784 1.00 96.62 201 HIS A N 1
ATOM 1625 C CA . HIS A 1 201 ? -6.062 4.212 -3.876 1.00 96.62 201 HIS A CA 1
ATOM 1626 C C . HIS A 1 201 ? -7.544 4.127 -4.295 1.00 96.62 201 HIS A C 1
ATOM 1628 O O . HIS A 1 201 ? -8.026 4.948 -5.075 1.00 96.62 201 HIS A O 1
ATOM 1634 N N . GLY A 1 202 ? -8.280 3.123 -3.809 1.00 94.88 202 GLY A N 1
ATOM 1635 C CA . GLY A 1 202 ? -9.711 2.971 -4.095 1.00 94.88 202 GLY A CA 1
ATOM 1636 C C . GLY A 1 202 ? -10.063 2.420 -5.478 1.00 94.88 202 GLY A C 1
ATOM 1637 O O . GLY A 1 202 ? -11.250 2.266 -5.772 1.00 94.88 202 GLY A O 1
ATOM 1638 N N . ILE A 1 203 ? -9.081 2.086 -6.322 1.00 95.38 203 ILE A N 1
ATOM 1639 C CA . ILE A 1 203 ? -9.319 1.501 -7.648 1.00 95.38 203 ILE A CA 1
ATOM 1640 C C . ILE A 1 203 ? -8.727 0.100 -7.766 1.00 95.38 203 ILE A C 1
ATOM 1642 O O . ILE A 1 203 ? -7.698 -0.215 -7.171 1.00 95.38 203 ILE A O 1
ATOM 1646 N N . THR A 1 204 ? -9.384 -0.756 -8.553 1.00 96.25 204 THR A N 1
ATOM 1647 C CA . THR A 1 204 ? -8.829 -2.075 -8.885 1.00 96.25 204 THR A CA 1
ATOM 1648 C C . THR A 1 204 ? -7.674 -1.893 -9.859 1.00 96.25 204 THR A C 1
ATOM 1650 O O . THR A 1 204 ? -7.842 -1.271 -10.906 1.00 96.25 204 THR A O 1
ATOM 1653 N N . VAL A 1 205 ? -6.513 -2.439 -9.514 1.00 97.56 205 VAL A N 1
ATOM 1654 C CA . VAL A 1 205 ? -5.300 -2.342 -10.323 1.00 97.56 205 VAL A CA 1
ATOM 1655 C C . VAL A 1 205 ? -5.230 -3.548 -11.266 1.00 97.56 205 VAL A C 1
ATOM 1657 O O . VAL A 1 205 ? -5.245 -4.684 -10.781 1.00 97.56 205 VAL A O 1
ATOM 1660 N N . PRO A 1 206 ? -5.146 -3.343 -12.593 1.00 96.81 206 PRO A N 1
ATOM 1661 C CA . PRO A 1 206 ? -4.997 -4.441 -13.544 1.00 96.81 206 PRO A CA 1
ATOM 1662 C C . PRO A 1 206 ? -3.712 -5.244 -13.300 1.00 96.81 206 PRO A C 1
ATOM 1664 O O . PRO A 1 206 ? -2.661 -4.672 -12.994 1.00 96.81 206 PRO A O 1
ATOM 1667 N N . LEU A 1 207 ? -3.781 -6.567 -13.444 1.00 96.31 207 LEU A N 1
ATOM 1668 C CA . LEU A 1 207 ? -2.671 -7.477 -13.134 1.00 96.31 207 LEU A CA 1
ATOM 1669 C C . LEU A 1 207 ? -1.485 -7.316 -14.098 1.00 96.31 207 LEU A C 1
ATOM 1671 O O . LEU A 1 207 ? -0.341 -7.563 -13.729 1.00 96.31 207 LEU A O 1
ATOM 1675 N N . GLU A 1 208 ? -1.741 -6.842 -15.308 1.00 97.31 208 GLU A N 1
ATOM 1676 C CA . GLU A 1 208 ? -0.768 -6.519 -16.346 1.00 97.31 208 GLU A CA 1
ATOM 1677 C C . GLU A 1 208 ? -0.028 -5.193 -16.106 1.00 97.31 208 GLU A C 1
ATOM 1679 O O . GLU A 1 208 ? 0.912 -4.876 -16.834 1.00 97.31 208 GLU A O 1
ATOM 1684 N N . THR A 1 209 ? -0.416 -4.410 -15.089 1.00 98.38 209 THR A N 1
ATOM 1685 C CA . THR A 1 209 ? 0.195 -3.099 -14.824 1.00 98.38 209 THR A CA 1
ATOM 1686 C C . THR A 1 209 ? 1.694 -3.253 -14.535 1.00 98.38 209 THR A C 1
ATOM 1688 O O . THR A 1 209 ? 2.052 -3.988 -13.608 1.00 98.38 209 THR A O 1
ATOM 1691 N N . PRO A 1 210 ? 2.588 -2.550 -15.260 1.00 98.06 210 PRO A N 1
ATOM 1692 C CA . PRO A 1 210 ? 4.025 -2.625 -15.016 1.00 98.06 210 PRO A CA 1
ATOM 1693 C C . PRO A 1 210 ? 4.407 -2.139 -13.615 1.00 98.06 210 PRO A C 1
ATOM 1695 O O . PRO A 1 210 ? 3.932 -1.096 -13.153 1.00 98.06 210 PRO A O 1
ATOM 1698 N N . LEU A 1 211 ? 5.336 -2.833 -12.954 1.00 97.81 211 LEU A N 1
ATOM 1699 C CA . LEU A 1 211 ? 5.789 -2.459 -11.609 1.00 97.81 211 LEU A CA 1
ATOM 1700 C C . LEU A 1 211 ? 6.448 -1.075 -11.580 1.00 97.81 211 LEU A C 1
ATOM 1702 O O . LEU A 1 211 ? 6.289 -0.332 -10.613 1.00 97.81 211 LEU A O 1
ATOM 1706 N N . THR A 1 212 ? 7.134 -0.689 -12.657 1.00 95.31 212 THR A N 1
ATOM 1707 C CA . THR A 1 212 ? 7.698 0.660 -12.813 1.00 95.31 212 THR A CA 1
ATOM 1708 C C . THR A 1 212 ? 6.617 1.738 -12.816 1.00 95.31 212 THR A C 1
ATOM 1710 O O . THR A 1 212 ? 6.816 2.802 -12.231 1.00 95.31 212 THR A O 1
ATOM 1713 N N . TYR A 1 213 ? 5.461 1.471 -13.428 1.00 96.50 213 TYR A N 1
ATOM 1714 C CA . TYR A 1 213 ? 4.332 2.396 -13.437 1.00 96.50 213 TYR A CA 1
ATOM 1715 C C . TYR A 1 213 ? 3.711 2.521 -12.043 1.00 96.50 213 TYR A C 1
ATOM 1717 O O . TYR A 1 213 ? 3.477 3.640 -11.582 1.00 96.50 213 TYR A O 1
ATOM 1725 N N . LEU A 1 214 ? 3.528 1.399 -11.339 1.00 97.38 214 LEU A N 1
ATOM 1726 C CA . LEU A 1 214 ? 3.056 1.400 -9.952 1.00 97.38 214 LEU A CA 1
ATOM 1727 C C . LEU A 1 214 ? 3.996 2.186 -9.040 1.00 97.38 214 LEU A C 1
ATOM 1729 O O . LEU A 1 214 ? 3.559 3.081 -8.322 1.00 97.38 214 LEU A O 1
ATOM 1733 N N . GLY A 1 215 ? 5.297 1.905 -9.119 1.00 95.06 215 GLY A N 1
ATOM 1734 C CA . GLY A 1 215 ? 6.304 2.562 -8.294 1.00 95.06 215 GLY A CA 1
ATOM 1735 C C . GLY A 1 215 ? 6.364 4.076 -8.482 1.00 95.06 215 GLY A C 1
ATOM 1736 O O . GLY A 1 215 ? 6.698 4.772 -7.529 1.00 95.06 215 GLY A O 1
ATOM 1737 N N . LYS A 1 216 ? 6.035 4.593 -9.674 1.00 92.31 216 LYS A N 1
ATOM 1738 C CA . LYS A 1 216 ? 6.028 6.035 -9.969 1.00 92.31 216 LYS A CA 1
ATOM 1739 C C . LYS A 1 216 ? 4.713 6.722 -9.596 1.00 92.31 216 LYS A C 1
ATOM 1741 O O . LYS A 1 216 ? 4.752 7.855 -9.132 1.00 92.31 216 LYS A O 1
ATOM 1746 N N . ASN A 1 217 ? 3.577 6.057 -9.809 1.00 94.62 217 ASN A N 1
ATOM 1747 C CA . ASN A 1 217 ? 2.268 6.723 -9.820 1.00 94.62 217 ASN A CA 1
ATOM 1748 C C . ASN A 1 217 ? 1.325 6.292 -8.686 1.00 94.62 217 ASN A C 1
ATOM 1750 O O . ASN A 1 217 ? 0.395 7.024 -8.375 1.00 94.62 217 ASN A O 1
ATOM 1754 N N . PHE A 1 218 ? 1.549 5.128 -8.069 1.00 97.06 218 PHE A N 1
ATOM 1755 C CA . PHE A 1 218 ? 0.679 4.570 -7.019 1.00 97.06 218 PHE A CA 1
ATOM 1756 C C . PHE A 1 218 ? 1.322 4.594 -5.630 1.00 97.06 218 PHE A C 1
ATOM 1758 O O . PHE A 1 218 ? 0.714 4.158 -4.650 1.00 97.06 218 PHE A O 1
ATOM 1765 N N . ALA A 1 219 ? 2.549 5.103 -5.520 1.00 95.19 219 ALA A N 1
ATOM 1766 C CA . ALA A 1 219 ? 3.199 5.261 -4.233 1.00 95.19 219 ALA A CA 1
ATOM 1767 C C . ALA A 1 219 ? 2.449 6.284 -3.364 1.00 95.19 219 ALA A C 1
ATOM 1769 O O . ALA A 1 219 ? 2.091 7.372 -3.813 1.00 95.19 219 ALA A O 1
ATOM 1770 N N . TYR A 1 220 ? 2.222 5.923 -2.107 1.00 94.81 220 TYR A N 1
ATOM 1771 C CA . TYR A 1 220 ? 1.718 6.823 -1.077 1.00 94.81 220 TYR A CA 1
ATOM 1772 C C . TYR A 1 220 ? 2.830 7.781 -0.614 1.00 94.81 220 TYR A C 1
ATOM 1774 O O . TYR A 1 220 ? 3.986 7.625 -1.017 1.00 94.81 220 TYR A O 1
ATOM 1782 N N . PRO A 1 221 ? 2.529 8.767 0.254 1.00 90.25 221 PRO A N 1
ATOM 1783 C CA . PRO A 1 221 ? 3.537 9.704 0.761 1.00 90.25 221 PRO A CA 1
ATOM 1784 C C . PRO A 1 221 ? 4.730 9.060 1.487 1.00 90.25 221 PRO A C 1
ATOM 1786 O O . PRO A 1 221 ? 5.775 9.687 1.625 1.00 90.25 221 PRO A O 1
ATOM 1789 N N . ASP A 1 222 ? 4.593 7.813 1.946 1.00 91.06 222 ASP A N 1
ATOM 1790 C CA . ASP A 1 222 ? 5.673 7.007 2.531 1.00 91.06 222 ASP A CA 1
ATOM 1791 C C . ASP A 1 222 ? 6.531 6.282 1.474 1.00 91.06 222 ASP A C 1
ATOM 1793 O O . ASP A 1 222 ? 7.426 5.509 1.817 1.00 91.06 222 ASP A O 1
ATOM 1797 N N . ASN A 1 223 ? 6.277 6.550 0.191 1.00 93.50 223 ASN A N 1
ATOM 1798 C CA . ASN A 1 223 ? 6.934 5.997 -0.988 1.00 93.50 223 ASN A CA 1
ATOM 1799 C C . ASN A 1 223 ? 6.754 4.487 -1.205 1.00 93.50 223 ASN A C 1
ATOM 1801 O O . ASN A 1 223 ? 7.475 3.911 -2.034 1.00 93.50 223 ASN A O 1
ATOM 1805 N N . PHE A 1 224 ? 5.769 3.879 -0.537 1.00 97.75 224 PHE A N 1
ATOM 1806 C CA . PHE A 1 224 ? 5.306 2.514 -0.774 1.00 97.75 224 PHE A CA 1
ATOM 1807 C C . PHE A 1 224 ? 4.056 2.473 -1.650 1.00 97.75 224 PHE A C 1
ATOM 1809 O O . PHE A 1 224 ? 3.150 3.295 -1.523 1.00 97.75 224 PHE A O 1
ATOM 1816 N N . VAL A 1 225 ? 3.981 1.466 -2.516 1.00 98.31 225 VAL A N 1
ATOM 1817 C CA . VAL A 1 225 ? 2.744 1.066 -3.186 1.00 98.31 225 VAL A CA 1
ATOM 1818 C C . VAL A 1 225 ? 2.008 0.107 -2.255 1.00 98.31 225 VAL A C 1
ATOM 1820 O O . VAL A 1 225 ? 2.473 -1.006 -1.994 1.00 98.31 225 VAL A O 1
ATOM 1823 N N . HIS A 1 226 ? 0.855 0.536 -1.750 1.00 98.56 226 HIS A N 1
ATOM 1824 C CA . HIS A 1 226 ? 0.013 -0.293 -0.889 1.00 98.56 226 HIS A CA 1
ATOM 1825 C C . HIS A 1 226 ? -1.068 -0.972 -1.721 1.00 98.56 226 HIS A C 1
ATOM 1827 O O . HIS A 1 226 ? -1.815 -0.297 -2.431 1.00 98.56 226 HIS A O 1
ATOM 1833 N N . ILE A 1 227 ? -1.138 -2.302 -1.648 1.00 98.38 227 ILE A N 1
ATOM 1834 C CA . ILE A 1 227 ? -2.064 -3.125 -2.434 1.00 98.38 227 ILE A CA 1
ATOM 1835 C C . ILE A 1 227 ? -2.918 -3.960 -1.490 1.00 98.38 227 ILE A C 1
ATOM 1837 O O . ILE A 1 227 ? -2.394 -4.768 -0.728 1.00 98.38 227 ILE A O 1
ATOM 1841 N N . CYS A 1 228 ? -4.234 -3.802 -1.553 1.00 97.69 228 CYS A N 1
ATOM 1842 C CA . CYS A 1 228 ? -5.190 -4.532 -0.730 1.00 97.69 228 CYS A CA 1
ATOM 1843 C C . CYS A 1 228 ? -5.797 -5.688 -1.527 1.00 97.69 228 CYS A C 1
ATOM 1845 O O . CYS A 1 228 ? -6.428 -5.464 -2.559 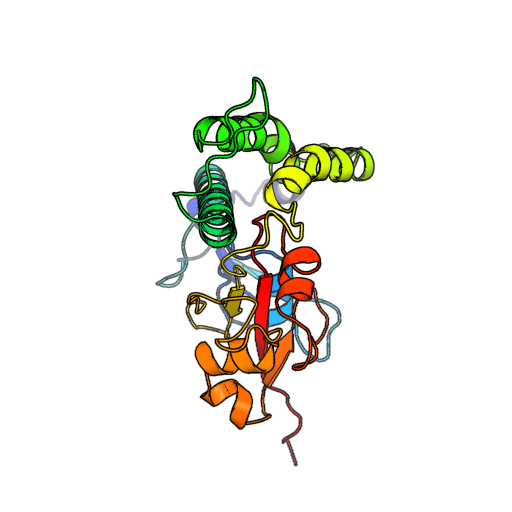1.00 97.69 228 CYS A O 1
ATOM 1847 N N . ALA A 1 229 ? -5.638 -6.920 -1.045 1.00 96.06 229 ALA A N 1
ATOM 1848 C CA . ALA A 1 229 ? -6.328 -8.085 -1.581 1.00 96.06 229 ALA A CA 1
ATOM 1849 C C . ALA A 1 229 ? -7.701 -8.218 -0.911 1.00 96.06 229 ALA A C 1
ATOM 1851 O O . ALA A 1 229 ? -7.811 -8.606 0.253 1.00 96.06 229 ALA A O 1
ATOM 1852 N N . VAL A 1 230 ? -8.762 -7.917 -1.658 1.00 92.81 230 VAL A N 1
ATOM 1853 C CA . VAL A 1 230 ? -10.146 -7.943 -1.168 1.00 92.81 230 VAL A CA 1
ATOM 1854 C C . VAL A 1 230 ? -10.905 -9.058 -1.864 1.00 92.81 230 VAL A C 1
ATOM 1856 O O . VAL A 1 230 ? -10.850 -9.184 -3.086 1.00 92.81 230 VAL A O 1
ATOM 1859 N N . ARG A 1 231 ? -11.641 -9.873 -1.108 1.00 89.38 231 ARG A N 1
ATOM 1860 C CA . ARG A 1 231 ? -12.401 -10.985 -1.685 1.00 89.38 231 ARG A CA 1
ATOM 1861 C C . ARG A 1 231 ? -13.508 -10.462 -2.617 1.00 89.38 231 ARG A C 1
ATOM 1863 O O . ARG A 1 231 ? -14.284 -9.576 -2.259 1.00 89.38 231 ARG A O 1
ATOM 1870 N N . SER A 1 232 ? -13.575 -11.005 -3.826 1.00 80.62 232 SER A N 1
ATOM 1871 C CA . SER A 1 232 ? -14.663 -10.809 -4.772 1.00 80.62 232 SER A CA 1
ATOM 1872 C C . SER A 1 232 ? -15.841 -11.686 -4.358 1.00 80.62 232 SER A C 1
ATOM 1874 O O . SER A 1 232 ? -15.728 -12.910 -4.307 1.00 80.62 232 SER A O 1
ATOM 1876 N N . ASN A 1 233 ? -16.984 -11.067 -4.069 1.00 64.88 233 ASN A N 1
ATOM 1877 C CA . ASN A 1 233 ? -18.211 -11.767 -3.675 1.00 64.88 233 ASN A CA 1
ATOM 1878 C C . ASN A 1 233 ? -18.970 -12.394 -4.863 1.00 64.88 233 ASN A C 1
ATOM 1880 O O . ASN A 1 233 ? -20.136 -12.740 -4.729 1.00 64.88 233 ASN A O 1
ATOM 1884 N N . SER A 1 234 ? -18.335 -12.597 -6.020 1.00 53.47 234 SER A N 1
ATOM 1885 C CA . SER A 1 234 ? -18.977 -13.154 -7.222 1.00 53.47 234 SER A CA 1
ATOM 1886 C C . SER A 1 234 ? -19.320 -14.655 -7.148 1.00 53.47 234 SER A C 1
ATOM 1888 O O . SER A 1 234 ? -19.568 -15.265 -8.179 1.00 53.47 234 SER A O 1
ATOM 1890 N N . PHE A 1 235 ? -19.355 -15.260 -5.955 1.00 43.09 235 PHE A N 1
ATOM 1891 C CA . PHE A 1 235 ? -19.700 -16.675 -5.752 1.00 43.09 235 PHE A CA 1
ATOM 1892 C C . PHE A 1 235 ? -20.741 -16.874 -4.641 1.00 43.09 235 PHE A C 1
ATOM 1894 O O . PHE A 1 235 ? -20.611 -17.770 -3.809 1.00 43.09 235 PHE A O 1
ATOM 1901 N N . SER A 1 236 ? -21.774 -16.033 -4.615 1.00 33.78 236 SER A N 1
ATOM 1902 C CA . SER A 1 236 ? -23.054 -16.389 -3.998 1.00 33.78 236 SER A CA 1
ATOM 1903 C C . SER A 1 236 ? -24.060 -16.711 -5.104 1.00 33.78 236 SER A C 1
ATOM 1905 O O . SER A 1 236 ? -24.814 -15.841 -5.538 1.00 33.78 236 SER A O 1
ATOM 1907 N N . THR A 1 237 ? -24.016 -17.952 -5.581 1.00 31.19 237 THR A N 1
ATOM 1908 C CA . THR A 1 237 ? -25.098 -18.615 -6.326 1.00 31.19 237 THR A CA 1
ATOM 1909 C C . THR A 1 237 ? -25.472 -19.875 -5.586 1.00 31.19 237 THR A C 1
ATOM 1911 O O . THR A 1 237 ? -24.521 -20.620 -5.254 1.00 31.19 237 THR A O 1
#

Secondary structure (DSSP, 8-state):
-HHHHTTS-TT----GGG-EEEETTEEP-TTS-HHHHHHHH--TT-S----EEE-SPPPTTPPP--HHHHHHHHHHHHHHHHHHHHTTT---EETTEETT-HHHHHHHIIIIIHHHHHS--TT-SHHHHHHHHHHHHHHH---SSS--SS--EEEE-TTSPPB-----SB-TTSPBPBHHHHHHHHHHHHHHTS-EEEEETTEEPPTT-BHHHHHHHTB-TTS-EEEEEEE--TT--